Protein AF-A0A2T5IBV5-F1 (afdb_monomer_lite)

Sequence (187 aa):
MCNLPAIGTEVGEAGVMSSLAAHWNSRFGIYQGSVKQGESVPDYTGRAYTDAAGSWPSKFNAFADFRNKRAVYAPYQGDTTTGLRTNGTIIGSAALQAGGGDRRLATAAVLDCSGFTSGSTVAPVQSWACILMLHPINTNMGGTGTGADRMYLEYLGRSDDEGSPCASSGVPGGPASGGPLVPVLVR

Foldseek 3Di:
DDDDDDFQDKDFDDDDDLCVLQLQQVLLQFHDDPRDQPVRFHALHNQAAACQCLRHVPNDDVVVVVVVRSVQSYHYPDCVSRQAASVTDTDDNVSSVVGHDDRQWDKDFDFDPVQPPDPDRITGGHFIWTKGFHHGAHSDCGGDPDSNPDGDIDTQGGCQDQPGPNVVVLDQHDPPHPDDGRDDDDD

Structure (mmCIF, N/CA/C/O backbone):
data_AF-A0A2T5IBV5-F1
#
_entry.id   AF-A0A2T5IBV5-F1
#
loop_
_atom_site.group_PDB
_atom_site.id
_atom_site.type_symbol
_atom_site.label_atom_id
_atom_site.label_alt_id
_atom_site.label_comp_id
_atom_site.label_asym_id
_atom_site.label_entity_id
_atom_site.label_seq_id
_atom_site.pdbx_PDB_ins_code
_atom_site.Cartn_x
_atom_site.Cartn_y
_atom_site.Cartn_z
_atom_site.occupancy
_atom_site.B_iso_or_equiv
_atom_site.auth_seq_id
_atom_site.auth_comp_id
_atom_site.auth_asym_id
_atom_site.auth_atom_id
_atom_site.pdbx_PDB_model_num
ATOM 1 N N . MET A 1 1 ? -9.809 -14.916 -14.265 1.00 37.69 1 MET A N 1
ATOM 2 C CA . MET A 1 1 ? -8.365 -14.774 -13.980 1.00 37.69 1 MET A CA 1
ATOM 3 C C . MET A 1 1 ? -7.764 -13.933 -15.088 1.00 37.69 1 MET A C 1
ATOM 5 O O . MET A 1 1 ? -8.007 -14.254 -16.243 1.00 37.69 1 MET A O 1
ATOM 9 N N . CYS A 1 2 ? -7.067 -12.847 -14.759 1.00 45.88 2 CYS A N 1
ATOM 10 C CA . CYS A 1 2 ? -6.306 -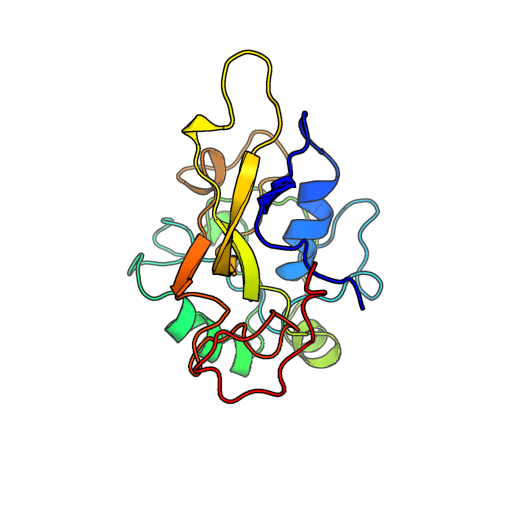12.080 -15.745 1.00 45.88 2 CYS A CA 1
ATOM 11 C C . CYS A 1 2 ? -4.908 -12.698 -15.840 1.00 45.88 2 CYS A C 1
ATOM 13 O O . CYS A 1 2 ? -4.234 -12.801 -14.818 1.00 45.88 2 CYS A O 1
ATOM 15 N N . ASN A 1 3 ? -4.494 -13.133 -17.030 1.00 60.03 3 ASN A N 1
ATOM 16 C CA . ASN A 1 3 ? -3.141 -13.642 -17.250 1.00 60.03 3 ASN A CA 1
ATOM 17 C C . ASN A 1 3 ? -2.147 -12.478 -17.198 1.00 60.03 3 ASN A C 1
ATOM 19 O O . ASN A 1 3 ? -2.404 -11.426 -17.787 1.00 60.03 3 ASN A O 1
ATOM 23 N N . LEU A 1 4 ? -1.017 -12.667 -16.514 1.00 63.81 4 LEU A N 1
ATOM 24 C CA . LEU A 1 4 ? 0.079 -11.706 -16.585 1.00 63.81 4 LEU A CA 1
ATOM 25 C C . LEU A 1 4 ? 0.695 -11.728 -17.995 1.00 63.81 4 LEU A C 1
ATOM 27 O O . LEU A 1 4 ? 0.834 -12.810 -18.574 1.00 63.81 4 LEU A O 1
ATOM 31 N N . PRO A 1 5 ? 1.069 -10.562 -18.554 1.00 70.81 5 PRO A N 1
ATOM 32 C CA . PRO A 1 5 ? 1.830 -10.491 -19.794 1.00 70.81 5 PRO A CA 1
ATOM 33 C C . PRO A 1 5 ? 3.080 -11.379 -19.760 1.00 70.81 5 PRO A C 1
ATOM 35 O O . PRO A 1 5 ? 3.761 -11.482 -18.736 1.00 70.81 5 PRO A O 1
ATOM 38 N N . ALA A 1 6 ? 3.399 -12.007 -20.892 1.00 74.88 6 ALA A N 1
ATOM 39 C CA . ALA A 1 6 ? 4.630 -12.775 -21.026 1.00 74.88 6 ALA A CA 1
ATOM 40 C C . ALA A 1 6 ? 5.856 -11.850 -20.948 1.00 74.88 6 ALA A C 1
ATOM 42 O O . ALA A 1 6 ? 5.778 -10.669 -21.301 1.00 74.88 6 ALA A O 1
ATOM 43 N N . ILE A 1 7 ? 7.001 -12.396 -20.531 1.00 75.81 7 ILE A N 1
ATOM 44 C CA . ILE A 1 7 ? 8.290 -11.695 -20.620 1.00 75.81 7 ILE A CA 1
ATOM 45 C C . ILE A 1 7 ? 8.510 -11.242 -22.070 1.00 75.81 7 ILE A C 1
ATOM 47 O O . ILE A 1 7 ? 8.201 -11.970 -23.011 1.00 75.81 7 ILE A O 1
ATOM 51 N N . GLY A 1 8 ? 9.000 -10.016 -22.239 1.00 71.69 8 GLY A N 1
ATOM 52 C CA . GLY A 1 8 ? 9.163 -9.367 -23.537 1.00 71.69 8 GLY A CA 1
ATOM 53 C C . GLY A 1 8 ? 7.914 -8.651 -24.057 1.00 71.69 8 GLY A C 1
ATOM 54 O O . GLY A 1 8 ? 8.027 -7.908 -25.026 1.00 71.69 8 GLY A O 1
ATOM 55 N N . THR A 1 9 ? 6.744 -8.807 -23.421 1.00 78.38 9 THR A N 1
ATOM 56 C CA . THR A 1 9 ? 5.554 -8.021 -23.791 1.00 78.38 9 THR A CA 1
ATOM 57 C C . THR A 1 9 ? 5.803 -6.549 -23.489 1.00 78.38 9 THR A C 1
ATOM 59 O O . THR A 1 9 ? 6.225 -6.208 -22.384 1.00 78.38 9 THR A O 1
ATOM 62 N N . GLU A 1 10 ? 5.523 -5.681 -24.455 1.00 78.94 10 GLU A N 1
ATOM 63 C CA . GLU A 1 10 ? 5.581 -4.236 -24.270 1.00 78.94 10 GLU A CA 1
ATOM 64 C C . GLU A 1 10 ? 4.413 -3.765 -23.400 1.00 78.94 10 GLU A C 1
ATOM 66 O O . GLU A 1 10 ? 3.248 -4.044 -23.687 1.00 78.94 10 GLU A O 1
ATOM 71 N N . VAL A 1 11 ? 4.730 -3.060 -22.315 1.00 75.75 11 VAL A N 1
ATOM 72 C CA . VAL A 1 11 ? 3.741 -2.484 -21.401 1.00 75.75 11 VAL A CA 1
ATOM 73 C C . VAL A 1 11 ? 4.008 -0.998 -21.204 1.00 75.75 11 VAL A C 1
ATOM 75 O O . VAL A 1 11 ? 5.157 -0.561 -21.119 1.00 75.75 11 VAL A O 1
ATOM 78 N N . GLY A 1 12 ? 2.935 -0.219 -21.122 1.00 71.06 12 GLY A N 1
ATOM 79 C CA . GLY A 1 12 ? 2.990 1.217 -20.890 1.00 71.06 12 GLY A CA 1
ATOM 80 C C . GLY A 1 12 ? 1.625 1.860 -21.092 1.00 71.06 12 GLY A C 1
ATOM 81 O O . GLY A 1 12 ? 0.830 1.385 -21.895 1.00 71.06 12 GLY A O 1
ATOM 82 N N . GLU A 1 13 ? 1.358 2.924 -20.342 1.00 70.31 13 GLU A N 1
ATOM 83 C CA . GLU A 1 13 ? 0.144 3.733 -20.450 1.00 70.31 13 GLU A CA 1
ATOM 84 C C . GLU A 1 13 ? 0.560 5.200 -20.314 1.00 70.31 13 GLU A C 1
ATOM 86 O O . GLU A 1 13 ? 1.289 5.561 -19.385 1.00 70.31 13 GLU A O 1
ATOM 91 N N . ALA A 1 14 ? 0.135 6.045 -21.252 1.00 61.06 14 ALA A N 1
ATOM 92 C CA . ALA A 1 14 ? 0.466 7.463 -21.243 1.00 61.06 14 ALA A CA 1
ATOM 93 C C . ALA A 1 14 ? -0.661 8.280 -20.596 1.00 61.06 14 ALA A C 1
ATOM 95 O O . ALA A 1 14 ? -1.830 8.135 -20.942 1.00 61.06 14 ALA A O 1
ATOM 96 N N . GLY A 1 15 ? -0.295 9.206 -19.708 1.00 55.28 15 GLY A N 1
ATOM 97 C CA . GLY A 1 15 ? -1.225 10.155 -19.093 1.00 55.28 15 GLY A CA 1
ATOM 98 C C . GLY A 1 15 ? -1.552 9.865 -17.626 1.00 55.28 15 GLY A C 1
ATOM 99 O O . GLY A 1 15 ? -1.313 8.785 -17.092 1.00 55.28 15 GLY A O 1
ATOM 100 N N . VAL A 1 16 ? -2.083 10.882 -16.941 1.00 61.91 16 VAL A N 1
ATOM 101 C CA . VAL A 1 16 ? -2.489 10.787 -15.532 1.00 61.91 16 VAL A CA 1
ATOM 102 C C . VAL A 1 16 ? -3.909 10.232 -15.454 1.00 61.91 16 VAL A C 1
ATOM 104 O O . VAL A 1 16 ? -4.867 10.899 -15.844 1.00 61.91 16 VAL A O 1
ATOM 107 N N . MET A 1 17 ? -4.066 9.032 -14.896 1.00 63.81 17 MET A N 1
ATOM 108 C CA . MET A 1 17 ? -5.382 8.453 -14.617 1.00 63.81 17 MET A CA 1
ATOM 109 C C . MET A 1 17 ? -5.924 8.987 -13.284 1.00 63.81 17 MET A C 1
ATOM 111 O O . MET A 1 17 ? -5.622 8.457 -12.216 1.00 63.81 17 MET A O 1
ATOM 115 N N . SER A 1 18 ? -6.748 10.036 -13.329 1.00 61.88 18 SER A N 1
ATOM 116 C CA . SER A 1 18 ? -7.307 10.690 -12.131 1.00 61.88 18 SER A CA 1
ATOM 117 C C . SER A 1 18 ? -8.172 9.767 -11.257 1.00 61.88 18 SER A C 1
ATOM 119 O O . SER A 1 18 ? -8.218 9.930 -10.038 1.00 61.88 18 SER A O 1
ATOM 121 N N . SER A 1 19 ? -8.809 8.749 -11.844 1.00 69.94 19 SER A N 1
ATOM 122 C CA . SER A 1 19 ? -9.609 7.744 -11.125 1.00 69.94 19 SER A CA 1
ATOM 123 C C . SER A 1 19 ? -8.768 6.722 -10.347 1.00 69.94 19 SER A C 1
ATOM 125 O O . SER A 1 19 ? -9.297 6.019 -9.479 1.00 69.94 19 SER A O 1
ATOM 127 N N . LEU A 1 20 ? -7.457 6.647 -10.604 1.00 80.44 20 LEU A N 1
ATOM 128 C CA . LEU A 1 20 ? -6.578 5.648 -9.999 1.00 80.44 20 LEU A CA 1
ATOM 129 C C . LEU A 1 20 ? -6.474 5.819 -8.482 1.00 80.44 20 LEU A C 1
ATOM 131 O O . LEU A 1 20 ? -6.468 4.821 -7.763 1.00 80.44 20 LEU A O 1
ATOM 135 N N . ALA A 1 21 ? -6.453 7.059 -7.984 1.00 85.50 21 ALA A N 1
ATOM 136 C CA . ALA A 1 21 ? -6.312 7.334 -6.556 1.00 85.50 21 ALA A CA 1
ATOM 137 C C . ALA A 1 21 ? -7.471 6.744 -5.737 1.00 85.50 21 ALA A C 1
ATOM 139 O O . ALA A 1 21 ? -7.238 6.139 -4.696 1.00 85.50 21 ALA A O 1
ATOM 140 N N . ALA A 1 22 ? -8.717 6.833 -6.215 1.00 88.56 22 ALA A N 1
ATOM 141 C CA . ALA A 1 22 ? -9.871 6.262 -5.514 1.00 88.56 22 ALA A CA 1
ATOM 142 C C . ALA A 1 22 ? -9.791 4.728 -5.424 1.00 88.56 22 ALA A C 1
ATOM 144 O O . ALA A 1 22 ? -9.953 4.151 -4.347 1.00 88.56 22 ALA A O 1
ATOM 145 N N . HIS A 1 23 ? -9.457 4.058 -6.530 1.00 88.94 23 HIS A N 1
ATOM 146 C CA . HIS A 1 23 ? -9.288 2.606 -6.527 1.00 88.94 23 HIS A CA 1
ATOM 147 C C . HIS A 1 23 ? -8.062 2.162 -5.723 1.00 88.94 23 HIS A C 1
ATOM 149 O O . HIS A 1 23 ? -8.130 1.156 -5.015 1.00 88.94 23 HIS A O 1
ATOM 155 N N . TRP A 1 24 ? -6.945 2.883 -5.804 1.00 91.00 24 TRP A N 1
ATOM 156 C CA . TRP A 1 24 ? -5.758 2.634 -4.987 1.00 91.00 24 TRP A CA 1
ATOM 157 C C . TRP A 1 24 ? -6.095 2.731 -3.500 1.00 91.00 24 TRP A C 1
ATOM 159 O O . TRP A 1 24 ? -5.907 1.766 -2.763 1.00 91.00 24 TRP A O 1
ATOM 169 N N . ASN A 1 25 ? -6.696 3.847 -3.088 1.00 93.12 25 ASN A N 1
ATOM 170 C CA . ASN A 1 25 ? -7.040 4.143 -1.700 1.00 93.12 25 ASN A CA 1
ATOM 171 C C . ASN A 1 25 ? -8.054 3.148 -1.122 1.00 93.12 25 ASN A C 1
ATOM 173 O O . ASN A 1 25 ? -7.969 2.817 0.060 1.00 93.12 25 ASN A O 1
ATOM 177 N N . SER A 1 26 ? -8.924 2.556 -1.950 1.00 94.38 26 SER A N 1
ATOM 178 C CA . SER A 1 26 ? -9.828 1.492 -1.487 1.00 94.38 26 SER A CA 1
ATOM 179 C C . SER A 1 26 ? -9.091 0.279 -0.910 1.00 94.38 26 SER A C 1
ATOM 181 O O . SER A 1 26 ? -9.592 -0.346 0.018 1.00 94.38 26 SER A O 1
ATOM 183 N N . ARG A 1 27 ? -7.864 -0.021 -1.371 1.00 94.88 27 ARG A N 1
ATOM 184 C CA . ARG A 1 27 ? -7.022 -1.104 -0.817 1.00 94.88 27 ARG A CA 1
ATOM 185 C C . ARG A 1 27 ? -6.610 -0.840 0.631 1.00 94.88 27 ARG A C 1
ATOM 187 O O . ARG A 1 27 ? -6.283 -1.777 1.345 1.00 94.88 27 ARG A O 1
ATOM 194 N N . PHE A 1 28 ? -6.662 0.418 1.059 1.00 96.31 28 PHE A N 1
ATOM 195 C CA . PHE A 1 28 ? -6.377 0.878 2.416 1.00 96.31 28 PHE A CA 1
ATOM 196 C C . PHE A 1 28 ? -7.650 1.065 3.254 1.00 96.31 28 PHE A C 1
ATOM 198 O O . PHE A 1 28 ? -7.580 1.581 4.367 1.00 96.31 28 PHE A O 1
ATOM 205 N N . GLY A 1 29 ? -8.819 0.691 2.724 1.00 96.19 29 GLY A N 1
ATOM 206 C CA . GLY A 1 29 ? -10.098 0.951 3.379 1.00 96.19 29 GLY A CA 1
ATOM 207 C C . GLY A 1 29 ? -10.503 2.427 3.357 1.00 96.19 29 GLY A C 1
ATOM 208 O O . GLY A 1 29 ? -11.167 2.894 4.280 1.00 96.19 29 GLY A O 1
ATOM 209 N N . ILE A 1 30 ? -10.087 3.176 2.333 1.00 95.62 30 ILE A N 1
ATOM 210 C CA . ILE A 1 30 ? -10.444 4.586 2.158 1.00 95.62 30 ILE A CA 1
ATOM 211 C C . ILE A 1 30 ? -11.288 4.717 0.889 1.00 95.62 30 ILE A C 1
ATOM 213 O O . ILE A 1 30 ? -10.819 4.421 -0.211 1.00 95.62 30 ILE A O 1
ATOM 217 N N . TYR A 1 31 ? -12.532 5.165 1.039 1.00 94.00 31 TYR A N 1
ATOM 218 C CA . TYR A 1 31 ? -13.522 5.220 -0.040 1.00 94.00 31 TYR A CA 1
ATOM 219 C C . TYR A 1 31 ? -13.889 6.658 -0.389 1.00 94.00 31 TYR A C 1
ATOM 221 O O . TYR A 1 31 ? -14.017 7.506 0.492 1.00 94.00 31 TYR A O 1
ATOM 229 N N . GLN A 1 32 ? -14.051 6.941 -1.680 1.00 90.31 32 GLN A N 1
ATOM 230 C CA . GLN A 1 32 ? -14.350 8.284 -2.174 1.00 90.31 32 GLN A CA 1
ATOM 231 C C . GLN A 1 32 ? -14.985 8.248 -3.565 1.00 90.31 32 GLN A C 1
ATOM 233 O O . GLN A 1 32 ? -14.698 7.362 -4.374 1.00 90.31 32 GLN A O 1
ATOM 238 N N . GLY A 1 33 ? -15.808 9.257 -3.859 1.00 85.81 33 GLY A N 1
ATOM 239 C CA . GLY A 1 33 ? -16.442 9.418 -5.166 1.00 85.81 33 GLY A CA 1
ATOM 240 C C . GLY A 1 33 ? -17.290 8.204 -5.551 1.00 85.81 33 GLY A C 1
ATOM 241 O O . GLY A 1 33 ? -18.185 7.801 -4.811 1.00 85.81 33 GLY A O 1
ATOM 242 N N . SER A 1 34 ? -17.005 7.624 -6.719 1.00 84.81 34 SER A N 1
ATOM 243 C CA . SER A 1 34 ? -17.693 6.436 -7.238 1.00 84.81 34 SER A CA 1
ATOM 244 C C . SER A 1 34 ? -17.223 5.115 -6.620 1.00 84.81 34 SER A C 1
ATOM 246 O O . SER A 1 34 ? -17.873 4.099 -6.840 1.00 84.81 34 SER A O 1
ATOM 248 N N . VAL A 1 35 ? -16.128 5.098 -5.851 1.00 89.19 35 VAL A N 1
ATOM 249 C CA . VAL A 1 35 ? -15.592 3.876 -5.237 1.00 89.19 35 VAL A CA 1
ATOM 250 C C . VAL A 1 35 ? -16.201 3.697 -3.852 1.00 89.19 35 VAL A C 1
ATOM 252 O O . VAL A 1 35 ? -15.853 4.425 -2.921 1.00 89.19 35 VAL A O 1
ATOM 255 N N . LYS A 1 36 ? -17.107 2.724 -3.716 1.00 88.75 36 LYS A N 1
ATOM 256 C CA . LYS A 1 36 ? -17.900 2.501 -2.499 1.00 88.75 36 LYS A CA 1
ATOM 257 C C . LYS A 1 36 ? -17.463 1.269 -1.711 1.00 88.75 36 LYS A C 1
ATOM 259 O O . LYS A 1 36 ? -16.945 0.290 -2.259 1.00 88.75 36 LYS A O 1
ATOM 264 N N . GLN A 1 37 ? -17.724 1.314 -0.407 1.00 84.00 37 GLN A N 1
ATOM 265 C CA . GLN A 1 37 ? -17.589 0.161 0.477 1.00 84.00 37 GLN A CA 1
ATOM 266 C C . GLN A 1 37 ? -18.522 -0.966 0.007 1.00 84.00 37 GLN A C 1
ATOM 268 O O . GLN A 1 37 ? -19.676 -0.715 -0.327 1.00 84.00 37 GLN A O 1
ATOM 273 N N . GLY A 1 38 ? -18.014 -2.199 -0.038 1.00 78.88 38 GLY A N 1
ATOM 274 C CA . GLY A 1 38 ? -18.746 -3.375 -0.528 1.00 78.88 38 GLY A CA 1
ATOM 275 C C . GLY A 1 38 ? -18.589 -3.643 -2.030 1.00 78.88 38 GLY A C 1
ATOM 276 O O . GLY A 1 38 ? -18.664 -4.794 -2.440 1.00 78.88 38 GLY A O 1
ATOM 277 N N . GLU A 1 39 ? -18.285 -2.623 -2.838 1.00 83.56 39 GLU A N 1
ATOM 278 C CA . GLU A 1 39 ? -17.974 -2.790 -4.269 1.00 83.56 39 GLU A CA 1
ATOM 279 C C . GLU A 1 39 ? -16.469 -2.967 -4.504 1.00 83.56 39 GLU A C 1
ATOM 281 O O . GLU A 1 39 ? -16.039 -3.733 -5.363 1.00 83.56 39 GLU A O 1
ATOM 286 N N . SER A 1 40 ? -15.646 -2.258 -3.724 1.00 86.94 40 SER A N 1
ATOM 287 C CA . SER A 1 40 ? -14.190 -2.399 -3.749 1.00 86.94 40 SER A CA 1
ATOM 288 C C . SER A 1 40 ? -13.679 -2.999 -2.446 1.00 86.94 40 SER A C 1
ATOM 290 O O . SER A 1 40 ? -13.728 -2.375 -1.387 1.00 86.94 40 SER A O 1
ATOM 292 N N . VAL A 1 41 ? -13.162 -4.220 -2.548 1.00 91.06 41 VAL A N 1
ATOM 293 C CA . VAL A 1 41 ? -12.588 -4.985 -1.434 1.00 91.06 41 VAL A CA 1
ATOM 294 C C . VAL A 1 41 ? -11.328 -4.267 -0.905 1.00 91.06 41 VAL A C 1
ATOM 296 O O . VAL A 1 41 ? -10.439 -3.950 -1.706 1.00 91.06 41 VAL A O 1
ATOM 299 N N . PRO A 1 42 ? -11.219 -3.961 0.398 1.00 95.06 42 PRO A N 1
ATOM 300 C CA . PRO A 1 42 ? -9.995 -3.446 1.008 1.00 95.06 42 PRO A CA 1
ATOM 301 C C . PRO A 1 42 ? -9.013 -4.584 1.317 1.00 95.06 42 PRO A C 1
ATOM 303 O O . PRO A 1 42 ? -9.339 -5.760 1.173 1.00 95.06 42 PRO A O 1
ATOM 306 N N . ASP A 1 43 ? -7.797 -4.267 1.754 1.00 96.00 43 ASP A N 1
ATOM 307 C CA . ASP A 1 43 ? -6.999 -5.264 2.473 1.00 96.00 43 ASP A CA 1
ATOM 308 C C . ASP A 1 43 ? -7.566 -5.470 3.886 1.00 96.00 43 ASP A C 1
ATOM 310 O O . ASP A 1 43 ? -8.360 -4.664 4.368 1.00 96.00 43 ASP A O 1
ATOM 314 N N . TYR A 1 44 ? -7.150 -6.525 4.582 1.00 96.00 44 TYR A N 1
ATOM 315 C CA . TYR A 1 44 ? -7.498 -6.706 5.995 1.00 96.00 44 TYR A CA 1
ATOM 316 C C . TYR A 1 44 ? -6.902 -5.611 6.896 1.00 96.00 44 TYR A C 1
ATOM 318 O O . TYR A 1 44 ? -7.307 -5.495 8.044 1.00 96.00 44 TYR A O 1
ATOM 326 N N . THR A 1 45 ? -5.969 -4.783 6.417 1.00 97.38 45 THR A N 1
ATOM 327 C CA . THR A 1 45 ? -5.462 -3.611 7.149 1.00 97.38 45 THR A CA 1
ATOM 328 C C . THR A 1 45 ? -5.395 -2.365 6.272 1.00 97.38 45 THR A C 1
ATOM 330 O O . THR A 1 45 ? -4.982 -2.412 5.115 1.00 97.38 45 THR A O 1
ATOM 333 N N . GLY A 1 46 ? -5.748 -1.221 6.858 1.00 96.81 46 GLY A N 1
ATOM 334 C CA . GLY A 1 46 ? -5.562 0.102 6.266 1.00 96.81 46 GLY A CA 1
ATOM 335 C C . GLY A 1 46 ? -4.251 0.778 6.673 1.00 96.81 46 GLY A C 1
ATOM 336 O O . GLY A 1 46 ? -4.014 1.928 6.299 1.00 96.81 46 GLY A O 1
ATOM 337 N N . ARG A 1 47 ? -3.394 0.113 7.464 1.00 96.38 47 ARG A N 1
ATOM 338 C CA . ARG A 1 47 ? -2.147 0.708 7.965 1.00 96.38 47 ARG A CA 1
ATOM 339 C C . ARG A 1 47 ? -1.281 1.216 6.809 1.00 96.38 47 ARG A C 1
ATOM 341 O O . ARG A 1 47 ? -0.862 0.455 5.941 1.00 96.38 47 ARG A O 1
ATOM 348 N N . ALA A 1 48 ? -0.977 2.509 6.849 1.00 94.94 48 ALA A N 1
ATOM 349 C CA . ALA A 1 48 ? -0.069 3.154 5.912 1.00 94.94 48 ALA A CA 1
ATOM 350 C C . ALA A 1 48 ? 1.339 3.301 6.500 1.00 94.94 48 ALA A C 1
ATOM 352 O O . ALA A 1 48 ? 1.508 3.423 7.715 1.00 94.94 48 ALA A O 1
ATOM 353 N N . TYR A 1 49 ? 2.331 3.337 5.620 1.00 93.75 49 TYR A N 1
ATOM 354 C CA . TYR A 1 49 ? 3.740 3.496 5.949 1.00 93.75 49 TYR A CA 1
ATOM 355 C C . TYR A 1 49 ? 4.298 4.672 5.143 1.00 93.75 49 TYR A C 1
ATOM 357 O O . TYR A 1 49 ? 4.551 4.552 3.947 1.00 93.75 49 TYR A O 1
ATOM 365 N N . THR A 1 50 ? 4.419 5.827 5.794 1.00 91.25 50 THR A N 1
ATOM 366 C CA . THR A 1 50 ? 5.032 7.052 5.259 1.00 91.25 50 THR A CA 1
ATOM 367 C C . THR A 1 50 ? 6.184 7.482 6.166 1.00 91.25 50 THR A C 1
ATOM 369 O O . THR A 1 50 ? 6.265 7.023 7.306 1.00 91.25 50 THR A O 1
ATOM 372 N N . ASP A 1 51 ? 7.043 8.407 5.723 1.00 88.00 51 ASP A N 1
ATOM 373 C CA . ASP A 1 51 ? 8.13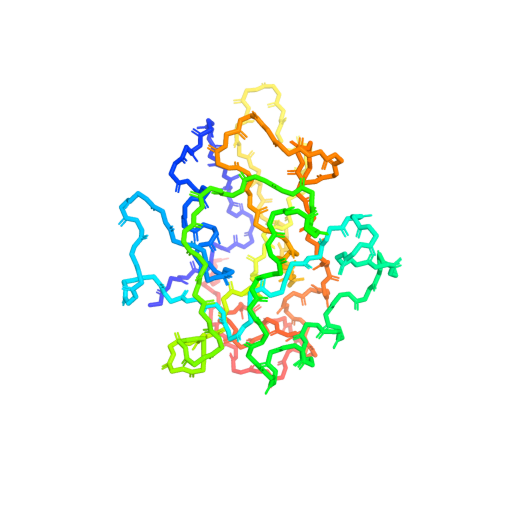0 8.912 6.583 1.00 88.00 51 ASP A CA 1
ATOM 374 C C . ASP A 1 51 ? 7.656 9.827 7.720 1.00 88.00 51 ASP A C 1
ATOM 376 O O . ASP A 1 51 ? 8.483 10.319 8.494 1.00 88.00 51 ASP A O 1
ATOM 380 N N . ALA A 1 52 ? 6.348 10.081 7.834 1.00 86.19 52 ALA A N 1
ATOM 381 C CA . ALA A 1 52 ? 5.805 10.796 8.975 1.00 86.19 52 ALA A CA 1
ATOM 382 C C . ALA A 1 52 ? 6.133 10.023 10.259 1.00 86.19 52 ALA A C 1
ATOM 384 O O . ALA A 1 52 ? 5.915 8.812 10.346 1.00 86.19 52 ALA A O 1
ATOM 385 N N . ALA A 1 53 ? 6.625 10.732 11.278 1.00 81.31 53 ALA A N 1
ATOM 386 C CA . ALA A 1 53 ? 7.086 10.122 12.525 1.00 81.31 53 ALA A CA 1
ATOM 387 C C . ALA A 1 53 ? 5.997 9.291 13.232 1.00 81.31 53 ALA A C 1
ATOM 389 O O . ALA A 1 53 ? 6.310 8.303 13.883 1.00 81.31 53 ALA A O 1
ATOM 390 N N . GLY A 1 54 ? 4.717 9.648 13.073 1.00 81.75 54 GLY A N 1
ATOM 391 C CA . GLY A 1 54 ? 3.590 8.872 13.606 1.00 81.75 54 GLY A CA 1
ATOM 392 C C . GLY A 1 54 ? 3.216 7.633 12.781 1.00 81.75 54 GLY A C 1
ATOM 393 O O . GLY A 1 54 ? 2.479 6.772 13.264 1.00 81.75 54 GLY A O 1
ATOM 394 N N . SER A 1 55 ? 3.721 7.514 11.549 1.00 87.38 55 SER A N 1
ATOM 395 C CA . SER A 1 55 ? 3.340 6.464 10.605 1.00 87.38 55 SER A CA 1
ATOM 396 C C . SER A 1 55 ? 4.303 5.280 10.610 1.00 87.38 55 SER A C 1
ATOM 398 O O . SER A 1 55 ? 3.881 4.163 10.924 1.00 87.38 55 SER A O 1
ATOM 400 N N . TRP A 1 56 ? 5.565 5.494 10.226 1.00 88.12 56 TRP A N 1
ATOM 401 C CA . TRP A 1 56 ? 6.568 4.432 10.077 1.00 88.12 56 TRP A CA 1
ATOM 402 C C . TRP A 1 56 ? 7.956 4.909 10.528 1.00 88.12 56 TRP A C 1
ATOM 404 O O . TRP A 1 56 ? 8.805 5.240 9.704 1.00 88.12 56 TRP A O 1
ATOM 414 N N . PRO A 1 57 ? 8.210 4.937 11.850 1.00 81.44 57 PRO A N 1
ATOM 415 C CA . PRO A 1 57 ? 9.462 5.457 12.398 1.00 81.44 57 PRO A CA 1
ATOM 416 C C . PRO A 1 57 ? 10.713 4.740 11.885 1.00 81.44 57 PRO A C 1
ATOM 418 O O . PRO A 1 57 ? 11.742 5.380 11.690 1.00 81.44 57 PRO A O 1
ATOM 421 N N . SER A 1 58 ? 10.633 3.419 11.676 1.00 84.88 58 SER A N 1
ATOM 422 C CA . SER A 1 58 ? 11.781 2.623 11.237 1.00 84.88 58 SER A CA 1
ATOM 423 C C . SER A 1 58 ? 12.154 2.887 9.783 1.00 84.88 58 SER A C 1
ATOM 425 O O . SER A 1 58 ? 13.334 2.833 9.468 1.00 84.88 58 SER A O 1
ATOM 427 N N . LYS A 1 59 ? 11.187 3.188 8.902 1.00 86.62 59 LYS A N 1
ATOM 428 C CA . LYS A 1 59 ? 11.402 3.407 7.455 1.00 86.62 59 LYS A CA 1
ATOM 429 C C . LYS A 1 59 ? 12.016 2.218 6.700 1.00 86.62 59 LYS A C 1
ATOM 431 O O . LYS A 1 59 ? 12.472 2.361 5.570 1.00 86.62 59 LYS A O 1
ATOM 436 N N . PHE A 1 60 ? 12.026 1.037 7.314 1.00 89.00 60 PHE A N 1
ATOM 437 C CA . PHE A 1 60 ? 12.401 -0.230 6.689 1.00 89.00 60 PHE A CA 1
ATOM 438 C C . PHE A 1 60 ? 11.571 -1.382 7.275 1.00 89.00 60 PHE A C 1
ATOM 440 O O . PHE A 1 60 ? 11.022 -1.259 8.380 1.00 89.00 60 PHE A O 1
ATOM 447 N N . ASN A 1 61 ? 11.480 -2.486 6.523 1.00 90.12 61 ASN A N 1
ATOM 448 C CA . ASN A 1 61 ? 10.786 -3.721 6.899 1.00 90.12 61 ASN A CA 1
ATOM 449 C C . ASN A 1 61 ? 9.302 -3.505 7.257 1.00 90.12 61 ASN A C 1
ATOM 451 O O . ASN A 1 61 ? 8.828 -3.939 8.313 1.00 90.12 61 ASN A O 1
ATOM 455 N N . ALA A 1 62 ? 8.563 -2.794 6.398 1.00 94.56 62 ALA A N 1
ATOM 456 C CA . ALA A 1 62 ? 7.141 -2.530 6.625 1.00 94.56 62 ALA A CA 1
ATOM 457 C C . ALA A 1 62 ? 6.329 -3.823 6.544 1.00 94.56 62 ALA A C 1
ATOM 459 O O . ALA A 1 62 ? 5.347 -3.962 7.267 1.00 94.56 62 ALA A O 1
ATOM 460 N N . PHE A 1 63 ? 6.754 -4.795 5.735 1.00 94.25 63 PHE A N 1
ATOM 461 C CA . PHE A 1 63 ? 6.086 -6.082 5.592 1.00 94.25 63 PHE A CA 1
ATOM 462 C C . PHE A 1 63 ? 5.942 -6.843 6.916 1.00 94.25 63 PHE A C 1
ATOM 464 O O . PHE A 1 63 ? 4.881 -7.412 7.189 1.00 94.25 63 PHE A O 1
ATOM 471 N N . ALA A 1 64 ? 6.960 -6.819 7.782 1.00 93.06 64 ALA A N 1
ATOM 472 C CA . ALA A 1 64 ? 6.871 -7.459 9.091 1.00 93.06 64 ALA A CA 1
ATOM 473 C C . ALA A 1 64 ? 5.765 -6.841 9.963 1.00 93.06 64 ALA A C 1
ATOM 475 O O . ALA A 1 64 ? 4.950 -7.579 10.521 1.00 93.06 64 ALA A O 1
ATOM 476 N N . ASP A 1 65 ? 5.694 -5.508 10.039 1.00 94.25 65 ASP A N 1
ATOM 477 C CA . ASP A 1 65 ? 4.626 -4.813 10.768 1.00 94.25 65 ASP A CA 1
ATOM 478 C C . ASP A 1 65 ? 3.268 -4.987 10.077 1.00 94.25 65 ASP A C 1
ATOM 480 O O . ASP A 1 65 ? 2.270 -5.239 10.747 1.00 94.25 65 ASP A O 1
ATOM 484 N N . PHE A 1 66 ? 3.226 -4.952 8.745 1.00 95.56 66 PHE A N 1
ATOM 485 C CA . PHE A 1 66 ? 2.010 -5.117 7.952 1.00 95.56 66 PHE A CA 1
ATOM 486 C C . PHE A 1 66 ? 1.293 -6.414 8.310 1.00 95.56 66 PHE A C 1
ATOM 488 O O . PHE A 1 66 ? 0.099 -6.373 8.595 1.00 95.56 66 PHE A O 1
ATOM 495 N N . ARG A 1 67 ? 2.014 -7.540 8.404 1.00 94.25 67 ARG A N 1
ATOM 496 C CA . ARG A 1 67 ? 1.431 -8.824 8.834 1.00 94.25 67 ARG A CA 1
ATOM 497 C C . ARG A 1 67 ? 0.797 -8.738 10.224 1.00 94.25 67 ARG A C 1
ATOM 499 O O . ARG A 1 67 ? -0.318 -9.217 10.416 1.00 94.25 67 ARG A O 1
ATOM 506 N N . ASN A 1 68 ? 1.459 -8.071 11.168 1.00 95.00 68 ASN A N 1
ATOM 507 C CA . ASN A 1 68 ? 0.936 -7.891 12.524 1.00 95.00 68 ASN A CA 1
ATOM 508 C C . ASN A 1 68 ? -0.317 -7.006 12.533 1.00 95.00 68 ASN A C 1
ATOM 510 O O . ASN A 1 68 ? -1.300 -7.317 13.199 1.00 95.00 68 ASN A O 1
ATOM 514 N N . LYS A 1 69 ? -0.309 -5.908 11.769 1.00 96.19 69 LYS A N 1
ATOM 515 C CA . LYS A 1 69 ? -1.449 -4.987 11.655 1.00 96.19 69 LYS A CA 1
ATOM 516 C C . LYS A 1 69 ? -2.633 -5.611 10.927 1.00 96.19 69 LYS A C 1
ATOM 518 O O . LYS A 1 69 ? -3.774 -5.293 11.250 1.00 96.19 69 LYS A O 1
ATOM 523 N N . ARG A 1 70 ? -2.361 -6.516 9.990 1.00 95.56 70 ARG A N 1
ATOM 524 C CA . ARG A 1 70 ? -3.355 -7.325 9.287 1.00 95.56 70 ARG A CA 1
ATOM 525 C C . ARG A 1 70 ? -4.090 -8.275 10.227 1.00 95.56 70 ARG A C 1
ATOM 527 O O . ARG A 1 70 ? -5.310 -8.337 10.172 1.00 95.56 70 ARG A O 1
ATOM 534 N N . ALA A 1 71 ? -3.370 -8.927 11.140 1.00 94.62 71 ALA A N 1
ATOM 535 C CA . ALA A 1 71 ? -3.950 -9.855 12.115 1.00 94.62 71 ALA A CA 1
ATOM 536 C C . ALA A 1 71 ? -4.933 -9.195 13.103 1.00 94.62 71 ALA A C 1
ATOM 538 O O . ALA A 1 71 ? -5.783 -9.873 13.672 1.00 94.62 71 ALA A O 1
ATOM 539 N N . VAL A 1 72 ? -4.823 -7.878 13.303 1.00 96.75 72 VAL A N 1
ATOM 540 C CA . VAL A 1 72 ? -5.691 -7.099 14.206 1.00 96.75 72 VAL A CA 1
ATOM 541 C C . VAL A 1 72 ? -6.617 -6.135 13.464 1.00 96.75 72 VAL A C 1
ATOM 543 O O . VAL A 1 72 ? -7.221 -5.262 14.083 1.00 96.75 72 VAL A O 1
ATOM 546 N N . TYR A 1 73 ? -6.706 -6.260 12.139 1.00 97.38 73 TYR A N 1
ATOM 547 C CA . TYR A 1 73 ? -7.537 -5.419 11.281 1.00 97.38 73 TYR A CA 1
ATOM 548 C C . TYR A 1 73 ? -7.342 -3.914 11.518 1.00 97.38 73 TYR A C 1
ATOM 550 O O . TYR A 1 73 ? -8.303 -3.150 11.657 1.00 97.38 73 TYR A O 1
ATOM 558 N N . ALA A 1 74 ? -6.084 -3.479 11.645 1.00 98.00 74 ALA A N 1
ATOM 559 C CA . ALA A 1 74 ? -5.772 -2.093 11.973 1.00 98.00 74 ALA A CA 1
ATOM 560 C C . ALA A 1 74 ? -6.259 -1.153 10.851 1.00 98.00 74 ALA A C 1
ATOM 562 O O . ALA A 1 74 ? -5.865 -1.329 9.694 1.00 98.00 74 ALA A O 1
ATOM 563 N N . PRO A 1 75 ? -7.082 -0.137 11.155 1.00 98.00 75 PRO A N 1
ATOM 564 C CA . PRO A 1 75 ? -7.560 0.786 10.142 1.00 98.00 75 PRO A CA 1
ATOM 565 C C . PRO A 1 75 ? -6.463 1.766 9.728 1.00 98.00 75 PRO A C 1
ATOM 567 O O . PRO A 1 75 ? -5.410 1.889 10.369 1.00 98.00 75 PRO A O 1
ATOM 570 N N . TYR A 1 76 ? -6.720 2.489 8.641 1.00 97.12 76 TYR A N 1
ATOM 571 C CA . TYR A 1 76 ? -5.883 3.614 8.263 1.00 97.12 76 TYR A CA 1
ATOM 572 C C . TYR A 1 76 ? -5.862 4.654 9.389 1.00 97.12 76 TYR A C 1
ATOM 574 O O . TYR A 1 76 ? -6.891 5.076 9.907 1.00 97.12 76 TYR A O 1
ATOM 582 N N . GLN A 1 77 ? -4.653 5.052 9.775 1.00 95.00 77 GLN A N 1
ATOM 583 C CA . GLN A 1 77 ? -4.368 5.882 10.952 1.00 95.00 77 GLN A CA 1
ATOM 584 C C . GLN A 1 77 ? -4.659 7.382 10.762 1.00 95.00 77 GLN A C 1
ATOM 586 O O . GLN A 1 77 ? -4.345 8.192 11.636 1.00 95.00 77 GLN A O 1
ATOM 591 N N . GLY A 1 78 ? -5.230 7.743 9.615 1.00 93.44 78 GLY A N 1
ATOM 592 C CA . GLY A 1 78 ? -5.624 9.099 9.277 1.00 93.44 78 GLY A CA 1
ATOM 593 C C . GLY A 1 78 ? -4.528 9.927 8.612 1.00 93.44 78 GLY A C 1
ATOM 594 O O . GLY A 1 78 ? -3.321 9.687 8.745 1.00 93.44 78 GLY A O 1
ATOM 595 N N . ASP A 1 79 ? -5.006 10.944 7.907 1.00 91.50 79 ASP A N 1
ATOM 596 C CA . ASP A 1 79 ? -4.223 11.910 7.141 1.00 91.50 79 ASP A CA 1
ATOM 597 C C . ASP A 1 79 ? -3.202 12.645 8.029 1.00 91.50 79 ASP A C 1
ATOM 599 O O . ASP A 1 79 ? -2.021 12.698 7.696 1.00 91.50 79 ASP A O 1
ATOM 603 N N . THR A 1 80 ? -3.600 13.100 9.225 1.00 90.06 80 THR A N 1
ATOM 604 C CA . THR A 1 80 ? -2.708 13.802 10.169 1.00 90.06 80 THR A CA 1
ATOM 605 C C . THR A 1 80 ? -1.504 12.959 10.587 1.00 90.06 80 THR A C 1
ATOM 607 O O . THR A 1 80 ? -0.374 13.437 10.552 1.00 90.06 80 THR A O 1
ATOM 610 N N . THR A 1 81 ? -1.726 11.696 10.952 1.00 91.62 81 THR A N 1
ATOM 611 C CA . THR A 1 81 ? -0.657 10.795 11.412 1.00 91.62 81 THR A CA 1
ATOM 612 C C . THR A 1 81 ? 0.318 10.434 10.291 1.00 91.62 81 THR A C 1
ATOM 614 O O . THR A 1 81 ? 1.491 10.159 10.542 1.00 91.62 81 THR A O 1
ATOM 617 N N . THR A 1 82 ? -0.166 10.417 9.048 1.00 90.81 82 THR A N 1
ATOM 618 C CA . THR A 1 82 ? 0.603 9.974 7.876 1.00 90.81 82 THR A CA 1
ATOM 619 C C . THR A 1 82 ? 1.156 11.112 7.029 1.00 90.81 82 THR A C 1
ATOM 621 O O . THR A 1 82 ? 1.989 10.848 6.163 1.00 90.81 82 THR A O 1
ATOM 624 N N . GLY A 1 83 ? 0.738 12.355 7.275 1.00 89.19 83 GLY A N 1
ATOM 625 C CA . GLY A 1 83 ? 1.074 13.508 6.435 1.00 89.19 83 GLY A CA 1
ATOM 626 C C . GLY A 1 83 ? 0.373 13.498 5.071 1.00 89.19 83 GLY A C 1
ATOM 627 O O . GLY A 1 83 ? 0.784 14.212 4.159 1.00 89.19 83 GLY A O 1
ATOM 628 N N . LEU A 1 84 ? -0.666 12.680 4.902 1.00 89.25 84 LEU A N 1
ATOM 629 C CA . LEU A 1 84 ? -1.397 12.529 3.640 1.00 89.25 84 LEU A CA 1
ATOM 630 C C . LEU A 1 84 ? -2.650 13.407 3.612 1.00 89.25 84 LEU A C 1
ATOM 632 O O . LEU A 1 84 ? -3.044 13.986 4.620 1.00 89.25 84 LEU A O 1
ATOM 636 N N . ARG A 1 85 ? -3.265 13.523 2.435 1.00 89.56 85 ARG A N 1
ATOM 637 C CA . ARG A 1 85 ? -4.565 14.167 2.205 1.00 89.56 85 ARG A CA 1
ATOM 638 C C . ARG A 1 85 ? -5.398 13.294 1.277 1.00 89.56 85 ARG A C 1
ATOM 640 O O . ARG A 1 85 ? -5.496 13.542 0.073 1.00 89.56 85 ARG A O 1
ATOM 647 N N . THR A 1 86 ? -5.961 12.235 1.843 1.00 88.62 86 THR A N 1
ATOM 648 C CA . THR A 1 86 ? -6.744 11.243 1.103 1.00 88.62 86 THR A CA 1
ATOM 649 C C . THR A 1 86 ? -8.198 11.672 0.909 1.00 88.62 86 THR A C 1
ATOM 651 O O . THR A 1 86 ? -8.826 11.232 -0.050 1.00 88.62 86 THR A O 1
ATOM 654 N N . ASN A 1 87 ? -8.733 12.554 1.767 1.00 85.75 87 ASN A N 1
ATOM 655 C CA . ASN A 1 87 ? -10.090 13.127 1.676 1.00 85.75 87 ASN A CA 1
ATOM 656 C C . ASN A 1 87 ? -11.237 12.095 1.521 1.00 85.75 87 ASN A C 1
ATOM 658 O O . ASN A 1 87 ? -12.328 12.450 1.073 1.00 85.75 87 ASN A O 1
ATOM 662 N N . GLY A 1 88 ? -11.005 10.828 1.872 1.00 88.75 88 GLY A N 1
ATOM 663 C CA . GLY A 1 88 ? -11.990 9.754 1.762 1.00 88.75 88 GLY A CA 1
ATOM 664 C C . GLY A 1 88 ? -12.555 9.320 3.112 1.00 88.75 88 GLY A C 1
ATOM 665 O O . GLY A 1 88 ? -12.037 9.656 4.176 1.00 88.75 88 GLY A O 1
ATOM 666 N N . THR A 1 89 ? -13.621 8.529 3.070 1.00 94.31 89 THR A N 1
ATOM 667 C CA . THR A 1 89 ? -14.197 7.883 4.249 1.00 94.31 89 THR A CA 1
ATOM 668 C C . THR A 1 89 ? -13.377 6.652 4.617 1.00 94.31 89 THR A C 1
ATOM 670 O O . THR A 1 89 ? -13.234 5.730 3.812 1.00 94.31 89 THR A O 1
ATOM 673 N N . ILE A 1 90 ? -12.851 6.638 5.841 1.00 96.25 90 ILE A N 1
ATOM 674 C CA . ILE A 1 90 ? -12.056 5.537 6.391 1.00 96.25 90 ILE A CA 1
ATOM 675 C C . ILE A 1 90 ? -12.995 4.518 7.037 1.00 96.25 90 ILE A C 1
ATOM 677 O O . ILE A 1 90 ? -13.812 4.884 7.883 1.00 96.25 90 ILE A O 1
ATOM 681 N N . ILE A 1 91 ? -12.862 3.240 6.683 1.00 96.50 91 ILE A N 1
ATOM 682 C CA . ILE A 1 91 ? -13.595 2.159 7.354 1.00 96.50 91 ILE A CA 1
ATOM 683 C C . ILE A 1 91 ? -12.852 1.653 8.597 1.00 96.50 91 ILE A C 1
ATOM 685 O O . ILE A 1 91 ? -11.624 1.677 8.675 1.00 96.50 91 ILE A O 1
ATOM 689 N N . GLY A 1 92 ? -13.615 1.180 9.583 1.00 96.81 92 GLY A N 1
ATOM 690 C CA . GLY A 1 92 ? -13.079 0.640 10.834 1.00 96.81 92 GLY A CA 1
ATOM 691 C C . GLY A 1 92 ? -12.710 -0.846 10.768 1.00 96.81 92 GLY A C 1
ATOM 692 O O . GLY A 1 92 ? -13.036 -1.552 9.813 1.00 96.81 92 GLY A O 1
ATOM 693 N N . SER A 1 93 ? -12.094 -1.342 11.843 1.00 97.25 93 SER A N 1
ATOM 694 C CA . SER A 1 93 ? -11.619 -2.729 11.969 1.00 97.25 93 SER A CA 1
ATOM 695 C C . SER A 1 93 ? -12.682 -3.792 11.705 1.00 97.25 93 SER A C 1
ATOM 697 O O . SER A 1 93 ? -12.388 -4.771 11.032 1.00 97.25 93 SER A O 1
ATOM 699 N N . ALA A 1 94 ? -13.924 -3.600 12.163 1.00 96.75 94 ALA A N 1
ATOM 700 C CA . ALA A 1 94 ? -14.997 -4.573 11.936 1.00 96.75 94 ALA A CA 1
ATOM 701 C C . ALA A 1 94 ? -15.320 -4.756 10.439 1.00 96.75 94 ALA A C 1
ATOM 703 O O . ALA A 1 94 ? -15.559 -5.869 9.981 1.00 96.75 94 ALA A O 1
ATOM 704 N N . ALA A 1 95 ? -15.277 -3.672 9.660 1.00 95.38 95 ALA A N 1
ATOM 705 C CA . ALA A 1 95 ? -15.496 -3.725 8.217 1.00 95.38 95 ALA A CA 1
ATOM 706 C C . ALA A 1 95 ? -14.302 -4.348 7.477 1.00 95.38 95 ALA A C 1
ATOM 708 O O . ALA A 1 95 ? -14.500 -5.119 6.540 1.00 95.38 95 ALA A O 1
ATOM 709 N N . LEU A 1 96 ? -13.076 -4.050 7.920 1.00 95.81 96 LEU A N 1
ATOM 710 C CA . LEU A 1 96 ? -11.860 -4.686 7.403 1.00 95.81 96 LEU A CA 1
ATOM 711 C C . LEU A 1 96 ? -11.851 -6.191 7.691 1.00 95.81 96 LEU A C 1
ATOM 713 O O . LEU A 1 96 ? -11.498 -6.973 6.820 1.00 95.81 96 LEU A O 1
ATOM 717 N N . GLN A 1 97 ? -12.298 -6.605 8.876 1.00 95.56 97 GLN A N 1
ATOM 718 C CA . GLN A 1 97 ? -12.435 -8.012 9.241 1.00 95.56 97 GLN A CA 1
ATOM 719 C C . GLN A 1 97 ? -13.479 -8.733 8.385 1.00 95.56 97 GLN A C 1
ATOM 721 O O . GLN A 1 97 ? -13.231 -9.841 7.922 1.00 95.56 97 GLN A O 1
ATOM 726 N N . ALA A 1 98 ? -14.643 -8.115 8.179 1.00 93.00 98 ALA A N 1
ATOM 727 C CA . ALA A 1 98 ? -15.749 -8.741 7.462 1.00 93.00 98 ALA A CA 1
ATOM 728 C C . ALA A 1 98 ? -15.525 -8.831 5.944 1.00 93.00 98 ALA A C 1
ATOM 730 O O . ALA A 1 98 ? -16.083 -9.718 5.303 1.00 93.00 98 ALA A O 1
ATOM 731 N N . GLY A 1 99 ? -14.760 -7.901 5.365 1.00 87.25 99 GLY A N 1
ATOM 732 C CA . GLY A 1 99 ? -14.659 -7.757 3.913 1.00 87.25 99 GLY A CA 1
ATOM 733 C C . GLY A 1 99 ? -13.253 -7.576 3.359 1.00 87.25 99 GLY A C 1
ATOM 734 O O . GLY A 1 99 ? -13.141 -7.273 2.179 1.00 87.25 99 GLY A O 1
ATOM 735 N N . GLY A 1 100 ? -12.198 -7.695 4.166 1.00 89.00 100 GLY A N 1
ATOM 736 C CA . GLY A 1 100 ? -10.816 -7.558 3.705 1.00 89.00 100 GLY A CA 1
ATOM 737 C C . GLY A 1 100 ? -10.341 -8.728 2.839 1.00 89.00 100 GLY A C 1
ATOM 738 O O . GLY A 1 100 ? -10.914 -9.814 2.845 1.00 89.00 100 GLY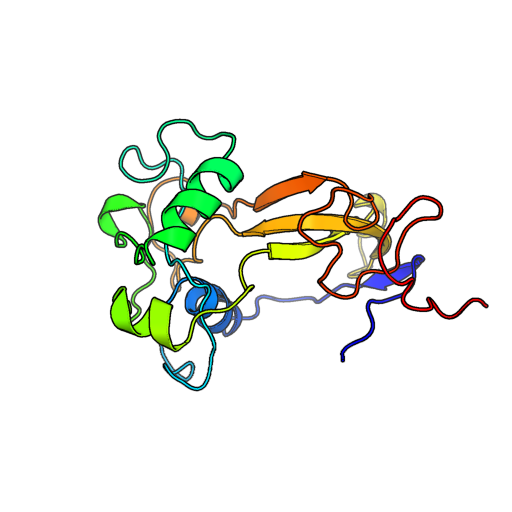 A O 1
ATOM 739 N N . GLY A 1 101 ? -9.271 -8.500 2.080 1.00 88.69 101 GLY A N 1
ATOM 740 C CA . GLY A 1 101 ? -8.604 -9.522 1.271 1.00 88.69 101 GLY A CA 1
ATOM 741 C C . GLY A 1 101 ? -7.097 -9.296 1.143 1.00 88.69 101 GLY A C 1
ATOM 742 O O . GLY A 1 101 ? -6.518 -8.445 1.818 1.00 88.69 101 GLY A O 1
ATOM 743 N N . ASP A 1 102 ? -6.435 -10.072 0.286 1.00 86.50 102 ASP A N 1
ATOM 744 C CA . ASP A 1 102 ? -5.033 -9.875 -0.116 1.00 86.50 102 ASP A CA 1
ATOM 745 C C . ASP A 1 102 ? -4.972 -8.857 -1.254 1.00 86.50 102 ASP A C 1
ATOM 747 O O . ASP A 1 102 ? -5.136 -9.198 -2.424 1.00 86.50 102 ASP A O 1
ATOM 751 N N . ARG A 1 103 ? -4.828 -7.573 -0.910 1.00 88.44 103 ARG A N 1
ATOM 752 C CA . ARG A 1 103 ? -5.008 -6.470 -1.872 1.00 88.44 103 ARG A CA 1
ATOM 753 C C . ARG A 1 103 ? -3.851 -5.478 -1.905 1.00 88.44 103 ARG A C 1
ATOM 755 O O . ARG A 1 103 ? -3.792 -4.682 -2.845 1.00 88.44 103 ARG A O 1
ATOM 762 N N . ARG A 1 104 ? -2.945 -5.511 -0.918 1.00 92.38 104 ARG A N 1
ATOM 763 C CA . ARG A 1 104 ? -1.729 -4.673 -0.900 1.00 92.38 104 ARG A CA 1
ATOM 764 C C . ARG A 1 104 ? -0.449 -5.383 -1.332 1.00 92.38 104 ARG A C 1
ATOM 766 O O . ARG A 1 104 ? 0.532 -4.693 -1.602 1.00 92.38 104 ARG A O 1
ATOM 773 N N . LEU A 1 105 ? -0.457 -6.713 -1.403 1.00 89.44 105 LEU A N 1
ATOM 774 C CA . LEU A 1 105 ? 0.579 -7.475 -2.096 1.00 89.44 105 LEU A CA 1
ATOM 775 C C . LEU A 1 105 ? 0.241 -7.506 -3.580 1.00 89.44 105 LEU A C 1
ATOM 777 O O . LEU A 1 105 ? -0.874 -7.863 -3.958 1.00 89.44 105 LEU A O 1
ATOM 781 N N . ALA A 1 106 ? 1.185 -7.091 -4.412 1.00 86.81 106 ALA A N 1
ATOM 782 C CA . ALA A 1 106 ? 0.987 -7.037 -5.847 1.00 86.81 106 ALA A CA 1
ATOM 783 C C . ALA A 1 106 ? 2.236 -7.478 -6.592 1.00 86.81 106 ALA A C 1
ATOM 785 O O . ALA A 1 106 ? 3.361 -7.332 -6.117 1.00 86.81 106 ALA A O 1
ATOM 786 N N . THR A 1 107 ? 2.004 -7.984 -7.793 1.00 84.94 107 THR A N 1
ATOM 787 C CA . THR A 1 107 ? 3.056 -8.282 -8.750 1.00 84.94 107 THR A CA 1
ATOM 788 C C . THR A 1 107 ? 3.260 -7.056 -9.632 1.00 84.94 107 THR A C 1
ATOM 790 O O . THR A 1 107 ? 2.307 -6.570 -10.243 1.00 84.94 107 THR A O 1
ATOM 793 N N . ALA A 1 108 ? 4.484 -6.538 -9.685 1.00 85.88 108 ALA A N 1
ATOM 794 C CA . ALA A 1 108 ? 4.852 -5.393 -10.512 1.00 85.88 108 ALA A CA 1
ATOM 795 C C . ALA A 1 108 ? 5.859 -5.811 -11.584 1.00 85.88 108 ALA A C 1
ATOM 797 O O . ALA A 1 108 ? 6.780 -6.579 -11.306 1.00 85.88 108 ALA A O 1
ATOM 798 N N . ALA A 1 109 ? 5.681 -5.316 -12.808 1.00 84.19 109 ALA A N 1
ATOM 799 C CA . ALA A 1 109 ? 6.633 -5.563 -13.881 1.00 84.19 109 ALA A CA 1
ATOM 800 C C . ALA A 1 109 ? 7.932 -4.796 -13.616 1.00 84.19 109 ALA A C 1
ATOM 802 O O . ALA A 1 109 ? 7.910 -3.608 -13.293 1.00 84.19 109 ALA A O 1
ATOM 803 N N . VAL A 1 110 ? 9.059 -5.476 -13.792 1.00 85.06 110 VAL A N 1
ATOM 804 C CA . VAL A 1 110 ? 10.386 -4.867 -13.835 1.00 85.06 110 VAL A CA 1
ATOM 805 C C . VAL A 1 110 ? 10.732 -4.643 -15.300 1.00 85.06 110 VAL A C 1
ATOM 807 O O . VAL A 1 110 ? 10.711 -5.585 -16.097 1.00 85.06 110 VAL A O 1
ATOM 810 N N . LEU A 1 111 ? 11.014 -3.391 -15.643 1.00 84.50 111 LEU A N 1
ATOM 811 C CA . LEU A 1 111 ? 11.264 -2.927 -17.004 1.00 84.50 111 LEU A CA 1
ATOM 812 C C . LEU A 1 111 ? 12.667 -2.327 -17.081 1.00 84.50 111 LEU A C 1
ATOM 814 O O . LEU A 1 111 ? 13.151 -1.763 -16.098 1.00 84.50 111 LEU A O 1
ATOM 818 N N . ASP A 1 112 ? 13.288 -2.389 -18.256 1.00 82.12 112 ASP A N 1
ATOM 819 C CA . ASP A 1 112 ? 14.465 -1.570 -18.535 1.00 82.12 112 ASP A CA 1
ATOM 820 C C . ASP A 1 112 ? 14.027 -0.174 -18.967 1.00 82.12 112 ASP A C 1
ATOM 822 O O . ASP A 1 112 ? 13.399 0.011 -20.013 1.00 82.12 112 ASP A O 1
ATOM 826 N N . CYS A 1 113 ? 14.382 0.817 -18.149 1.00 77.25 113 CYS A N 1
ATOM 827 C CA . CYS A 1 113 ? 14.064 2.215 -18.398 1.00 77.25 113 CYS A CA 1
ATOM 828 C C . CYS A 1 113 ? 14.656 2.741 -19.713 1.00 77.25 113 CYS A C 1
ATOM 830 O O . CYS A 1 113 ? 14.141 3.724 -20.241 1.00 77.25 113 CYS A O 1
ATOM 832 N N . SER A 1 114 ? 15.692 2.095 -20.263 1.00 79.88 114 SER A N 1
ATOM 833 C CA . SER A 1 114 ? 16.240 2.439 -21.577 1.00 79.88 114 SER A CA 1
ATOM 834 C C . SER A 1 114 ? 15.230 2.236 -22.713 1.00 79.88 114 SER A C 1
ATOM 836 O O . SER A 1 114 ? 15.341 2.902 -23.736 1.00 79.88 114 SER A O 1
ATOM 838 N N . GLY A 1 115 ? 14.204 1.393 -22.523 1.00 70.31 115 GLY A N 1
ATOM 839 C CA . GLY A 1 115 ? 13.119 1.184 -23.487 1.00 70.31 115 GLY A CA 1
ATOM 840 C C . GLY A 1 115 ? 12.189 2.393 -23.647 1.00 70.31 115 GLY A C 1
ATOM 841 O O . GLY A 1 115 ? 11.631 2.601 -24.725 1.00 70.31 115 GLY A O 1
ATOM 842 N N . PHE A 1 116 ? 12.095 3.252 -22.626 1.00 72.50 116 PHE A N 1
ATOM 843 C CA . PHE A 1 116 ? 11.343 4.511 -22.666 1.00 72.50 116 PHE A CA 1
ATOM 844 C C . PHE A 1 116 ? 12.177 5.638 -23.305 1.00 72.50 116 PHE A C 1
ATOM 846 O O . PHE A 1 116 ? 12.418 6.688 -22.705 1.00 72.50 116 PHE A O 1
ATOM 853 N N . THR A 1 117 ? 12.674 5.413 -24.524 1.00 70.12 117 THR A N 1
ATOM 854 C CA . THR A 1 117 ? 13.360 6.454 -25.308 1.00 70.12 117 THR A CA 1
ATOM 855 C C . THR A 1 117 ? 12.374 7.487 -25.862 1.00 70.12 117 THR A C 1
ATOM 857 O O . THR A 1 117 ? 11.169 7.253 -25.923 1.00 70.12 117 THR A O 1
ATOM 860 N N . SER A 1 118 ? 12.887 8.650 -26.283 1.00 57.53 118 SER A N 1
ATOM 861 C CA . SER A 1 118 ? 12.114 9.731 -26.915 1.00 57.53 118 SER A CA 1
ATOM 862 C C . SER A 1 118 ? 11.256 9.212 -28.083 1.00 57.53 118 SER A C 1
ATOM 864 O O . SER A 1 118 ? 11.752 9.070 -29.199 1.00 57.53 118 SER A O 1
ATOM 866 N N . GLY A 1 119 ? 9.968 8.969 -27.826 1.00 66.12 119 GLY A N 1
ATOM 867 C CA . GLY A 1 119 ? 8.990 8.480 -28.804 1.00 66.12 119 GLY A CA 1
ATOM 868 C C . GLY A 1 119 ? 8.352 7.131 -28.453 1.00 66.12 119 GLY A C 1
ATOM 869 O O . GLY A 1 119 ? 7.297 6.823 -28.998 1.00 66.12 119 GLY A O 1
ATOM 870 N N . SER A 1 120 ? 8.932 6.364 -27.522 1.00 70.19 120 SER A N 1
ATOM 871 C CA . SER A 1 120 ? 8.345 5.125 -27.000 1.00 70.19 120 SER A CA 1
ATOM 872 C C . SER A 1 120 ? 7.722 5.351 -25.624 1.00 70.19 120 SER A C 1
ATOM 874 O O . SER A 1 120 ? 8.386 5.786 -24.684 1.00 70.19 120 SER A O 1
ATOM 876 N N . THR A 1 121 ? 6.436 5.027 -25.492 1.00 74.44 121 THR A N 1
ATOM 877 C CA . THR A 1 121 ? 5.708 5.030 -24.211 1.00 74.44 121 THR A CA 1
ATOM 878 C C . THR A 1 121 ? 5.603 3.637 -23.599 1.00 74.44 121 THR A C 1
ATOM 880 O O . THR A 1 121 ? 4.840 3.447 -22.655 1.00 74.44 121 THR A O 1
ATOM 883 N N . VAL A 1 122 ? 6.327 2.660 -24.147 1.00 79.00 122 VAL A N 1
ATOM 884 C CA . VAL A 1 122 ? 6.271 1.254 -23.743 1.00 79.00 122 VAL A CA 1
ATOM 885 C C . VAL A 1 122 ? 7.675 0.694 -23.533 1.00 79.00 122 VAL A C 1
ATOM 887 O O . VAL A 1 122 ? 8.637 1.142 -24.158 1.00 79.00 122 VAL A O 1
ATOM 890 N N . ALA A 1 123 ? 7.794 -0.295 -22.650 1.00 82.25 123 ALA A N 1
ATOM 891 C CA . ALA A 1 123 ? 9.027 -1.048 -22.446 1.00 82.25 123 ALA A CA 1
ATOM 892 C C . ALA A 1 123 ? 8.720 -2.543 -22.246 1.00 82.25 123 ALA A C 1
ATOM 894 O O . ALA A 1 123 ? 7.652 -2.883 -21.722 1.00 82.25 123 ALA A O 1
ATOM 895 N N . PRO A 1 124 ? 9.627 -3.449 -22.653 1.00 81.31 124 PRO A N 1
ATOM 896 C CA . PRO A 1 124 ? 9.419 -4.882 -22.498 1.00 81.31 124 PRO A CA 1
ATOM 897 C C . PRO A 1 124 ? 9.524 -5.315 -21.030 1.00 81.31 124 PRO A C 1
ATOM 899 O O . PRO A 1 124 ? 10.444 -4.917 -20.309 1.00 81.31 124 PRO A O 1
ATOM 902 N N . VAL A 1 125 ? 8.613 -6.193 -20.601 1.00 81.25 125 VAL A N 1
ATOM 903 C CA . VAL A 1 125 ? 8.678 -6.849 -19.285 1.00 81.25 125 VAL A CA 1
ATOM 904 C C . VAL A 1 125 ? 9.912 -7.743 -19.200 1.00 81.25 125 VAL A C 1
ATOM 906 O O . VAL A 1 125 ? 10.018 -8.708 -19.952 1.00 81.25 125 VAL A O 1
ATOM 909 N N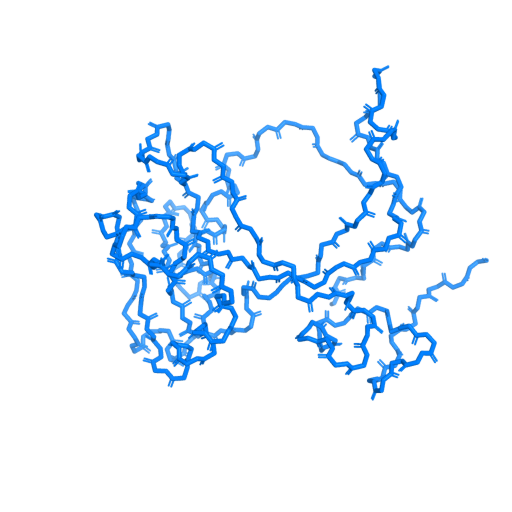 . GLN A 1 126 ? 10.822 -7.467 -18.265 1.00 83.94 126 GLN A N 1
ATOM 910 C CA . GLN A 1 126 ? 12.019 -8.288 -18.039 1.00 83.94 126 GLN A CA 1
ATOM 911 C C . GLN A 1 126 ? 11.802 -9.352 -16.968 1.00 83.94 126 GLN A C 1
ATOM 913 O O . GLN A 1 126 ? 12.261 -10.485 -17.091 1.00 83.94 126 GLN A O 1
ATOM 918 N N . SER A 1 127 ? 11.125 -8.977 -15.888 1.00 83.31 127 SER A N 1
ATOM 919 C CA . SER A 1 127 ? 10.780 -9.884 -14.798 1.00 83.31 127 SER A CA 1
ATOM 920 C C . SER A 1 127 ? 9.606 -9.331 -13.999 1.00 83.31 127 SER A C 1
ATOM 922 O O . SER A 1 127 ? 9.084 -8.253 -14.294 1.00 83.31 127 SER A O 1
ATOM 924 N N . TRP A 1 128 ? 9.183 -10.082 -12.990 1.00 83.12 128 TRP A N 1
ATOM 925 C CA . TRP A 1 128 ? 8.087 -9.717 -12.112 1.00 83.12 128 TRP A CA 1
ATOM 926 C C . TRP A 1 128 ? 8.588 -9.665 -10.664 1.00 83.12 128 TRP A C 1
ATOM 928 O O . TRP A 1 128 ? 9.283 -10.562 -10.183 1.00 83.12 128 TRP A O 1
ATOM 938 N N . ALA A 1 129 ? 8.259 -8.577 -9.980 1.00 88.44 129 ALA A N 1
ATOM 939 C CA . ALA A 1 129 ? 8.610 -8.317 -8.596 1.00 88.44 129 ALA A CA 1
ATOM 940 C C . ALA A 1 129 ? 7.390 -8.502 -7.700 1.00 88.44 129 ALA A C 1
ATOM 942 O O . ALA A 1 129 ? 6.289 -8.074 -8.053 1.00 88.44 129 ALA A O 1
ATOM 943 N N . CYS A 1 130 ? 7.592 -9.072 -6.515 1.00 89.12 130 CYS A N 1
ATOM 944 C CA . CYS A 1 130 ? 6.608 -8.983 -5.451 1.00 89.12 130 CYS A CA 1
ATOM 945 C C . CYS A 1 130 ? 6.810 -7.673 -4.696 1.00 89.12 130 CYS A C 1
ATOM 947 O O . CYS A 1 130 ? 7.915 -7.378 -4.235 1.00 89.12 130 CYS A O 1
ATOM 949 N N . ILE A 1 131 ? 5.747 -6.889 -4.564 1.00 92.56 131 ILE A N 1
ATOM 950 C CA . ILE A 1 131 ? 5.783 -5.609 -3.865 1.00 92.56 131 ILE A CA 1
ATOM 951 C C . ILE A 1 131 ? 4.677 -5.513 -2.819 1.00 92.56 131 ILE A C 1
ATOM 953 O O . ILE A 1 131 ? 3.579 -6.048 -2.990 1.00 92.56 131 ILE A O 1
ATOM 957 N N . LEU A 1 132 ? 4.951 -4.759 -1.757 1.00 94.12 132 LEU A N 1
ATOM 958 C CA . LEU A 1 132 ? 3.941 -4.255 -0.836 1.00 94.12 132 LEU A CA 1
ATOM 959 C C . LEU A 1 132 ? 3.673 -2.778 -1.129 1.00 94.12 132 LEU A C 1
ATOM 961 O O . LEU A 1 132 ? 4.580 -1.946 -1.093 1.00 94.12 132 LEU A O 1
ATOM 965 N N . MET A 1 133 ? 2.408 -2.438 -1.356 1.00 94.31 133 MET A N 1
ATOM 966 C CA . MET A 1 133 ? 1.959 -1.046 -1.407 1.00 94.31 133 MET A CA 1
ATOM 967 C C . MET A 1 133 ? 2.052 -0.433 -0.012 1.00 94.31 133 MET A C 1
ATOM 969 O O . MET A 1 133 ? 1.474 -0.991 0.914 1.00 94.31 133 MET A O 1
ATOM 973 N N . LEU A 1 134 ? 2.739 0.699 0.170 1.00 94.38 134 LEU A N 1
ATOM 974 C CA . LEU A 1 134 ? 3.009 1.212 1.519 1.00 94.38 134 LEU A CA 1
ATOM 975 C C . LEU A 1 134 ? 1.996 2.241 2.015 1.00 94.38 134 LEU A C 1
ATOM 977 O O . LEU A 1 134 ? 1.561 2.138 3.165 1.00 94.38 134 LEU A O 1
ATOM 981 N N . HIS A 1 135 ? 1.543 3.172 1.179 1.00 93.56 135 HIS A N 1
ATOM 982 C CA . HIS A 1 135 ? 0.617 4.236 1.589 1.00 93.56 135 HIS A CA 1
ATOM 983 C C . HIS A 1 135 ? -0.436 4.567 0.513 1.00 93.56 135 HIS A C 1
ATOM 985 O O . HIS A 1 135 ? -0.243 4.225 -0.658 1.00 93.56 135 HIS A O 1
ATOM 991 N N . PRO A 1 136 ? -1.576 5.179 0.890 1.00 92.69 136 PRO A N 1
ATOM 992 C CA . PRO A 1 136 ? -2.549 5.673 -0.076 1.00 92.69 136 PRO A CA 1
ATOM 993 C C . PRO A 1 136 ? -1.990 6.873 -0.859 1.00 92.69 136 PRO A C 1
ATOM 995 O O . PRO A 1 136 ? -0.988 7.476 -0.471 1.00 92.69 136 PRO A O 1
ATOM 998 N N . ILE A 1 137 ? -2.643 7.204 -1.970 1.00 88.81 137 ILE A N 1
ATOM 999 C CA . ILE A 1 137 ? -2.322 8.337 -2.841 1.00 88.81 137 ILE A CA 1
ATOM 1000 C C . ILE A 1 137 ? -3.156 9.547 -2.403 1.00 88.81 137 ILE A C 1
ATOM 1002 O O . ILE A 1 137 ? -4.341 9.414 -2.085 1.00 88.81 137 ILE A O 1
ATOM 1006 N N . ASN A 1 138 ? -2.565 10.740 -2.422 1.00 86.56 138 ASN A N 1
ATOM 1007 C CA . ASN A 1 138 ? -3.306 11.978 -2.188 1.00 86.56 138 ASN A CA 1
ATOM 1008 C C . ASN A 1 138 ? -4.249 12.256 -3.361 1.00 86.56 138 ASN A C 1
ATOM 1010 O O . ASN A 1 138 ? -3.839 12.241 -4.519 1.00 86.56 138 ASN A O 1
ATOM 1014 N N . THR A 1 139 ? -5.520 12.528 -3.077 1.00 73.75 139 THR A N 1
ATOM 1015 C CA . THR A 1 139 ? -6.533 12.692 -4.135 1.00 73.75 139 THR A CA 1
ATOM 1016 C C . THR A 1 139 ? -6.552 14.100 -4.740 1.00 73.75 139 THR A C 1
ATOM 1018 O O . THR A 1 139 ? -7.299 14.360 -5.674 1.00 73.75 139 THR A O 1
ATOM 1021 N N . ASN A 1 140 ? -5.734 15.015 -4.216 1.00 62.66 140 ASN A N 1
ATOM 1022 C CA . ASN A 1 140 ? -5.509 16.366 -4.732 1.00 62.66 140 ASN A CA 1
ATOM 1023 C C . ASN A 1 140 ? -4.036 16.750 -4.517 1.00 62.66 140 ASN A C 1
ATOM 1025 O O . ASN A 1 140 ? -3.387 16.160 -3.652 1.00 62.66 140 ASN A O 1
ATOM 1029 N N . MET A 1 141 ? -3.533 17.773 -5.228 1.00 57.94 141 MET A N 1
ATOM 1030 C CA . MET A 1 141 ? -2.255 18.429 -4.896 1.00 57.94 141 MET A CA 1
ATOM 1031 C C . MET A 1 141 ? -2.295 18.893 -3.435 1.00 57.94 141 MET A C 1
ATOM 1033 O O . MET A 1 141 ? -2.942 19.879 -3.080 1.00 57.94 141 MET A O 1
ATOM 1037 N N . GLY A 1 142 ? -1.667 18.125 -2.560 1.00 61.66 142 GLY A N 1
ATOM 1038 C CA . GLY A 1 142 ? -1.769 18.284 -1.123 1.00 61.66 142 GLY A CA 1
ATOM 1039 C C . GLY A 1 142 ? -1.081 17.132 -0.408 1.00 61.66 142 GLY A C 1
ATOM 1040 O O . GLY A 1 142 ? -0.642 16.178 -1.038 1.00 61.66 142 GLY A O 1
ATOM 1041 N N . GLY A 1 143 ? -0.985 17.248 0.913 1.00 64.75 143 GLY A N 1
ATOM 1042 C CA . GLY A 1 143 ? -0.140 16.406 1.750 1.00 64.75 143 GLY A CA 1
ATOM 1043 C C . GLY A 1 143 ? 1.148 17.145 2.077 1.00 64.75 143 GLY A C 1
ATOM 1044 O O . GLY A 1 143 ? 1.429 18.208 1.522 1.00 64.75 143 GLY A O 1
ATOM 1045 N N . THR A 1 144 ? 1.909 16.608 3.014 1.00 67.19 144 THR A N 1
ATOM 1046 C CA . THR A 1 144 ? 3.240 17.104 3.348 1.00 67.19 144 THR A CA 1
ATOM 1047 C C . THR A 1 144 ? 4.212 15.940 3.393 1.00 67.19 144 THR A C 1
ATOM 1049 O O . THR A 1 144 ? 3.839 14.788 3.623 1.00 67.19 144 THR A O 1
ATOM 1052 N N . GLY A 1 145 ? 5.483 16.245 3.150 1.00 69.12 145 GLY A N 1
ATOM 1053 C CA . GLY A 1 145 ? 6.514 15.224 3.104 1.00 69.12 145 GLY A CA 1
ATOM 1054 C C . GLY A 1 145 ? 6.227 14.184 2.026 1.00 69.12 145 GLY A C 1
ATOM 1055 O O . GLY A 1 145 ? 5.734 14.476 0.938 1.00 69.12 145 GLY A O 1
ATOM 1056 N N . THR A 1 146 ? 6.570 12.942 2.316 1.00 64.75 146 THR A N 1
ATOM 1057 C CA . THR A 1 146 ? 6.900 12.006 1.252 1.00 64.75 146 THR A CA 1
ATOM 1058 C C . THR A 1 146 ? 5.733 11.439 0.479 1.00 64.75 146 THR A C 1
ATOM 1060 O O . THR A 1 146 ? 5.918 11.082 -0.676 1.00 64.75 146 THR A O 1
ATOM 1063 N N . GLY A 1 147 ? 4.537 11.422 1.060 1.00 62.81 147 GLY A N 1
ATOM 1064 C CA . GLY A 1 147 ? 3.347 11.010 0.327 1.00 62.81 147 GLY A CA 1
ATOM 1065 C C . GLY A 1 147 ? 2.765 12.076 -0.601 1.00 62.81 147 GLY A C 1
ATOM 1066 O O . GLY A 1 147 ? 1.840 11.762 -1.342 1.00 62.81 147 GLY A O 1
ATOM 1067 N N . ALA A 1 148 ? 3.275 13.316 -0.563 1.00 65.19 148 ALA A N 1
ATOM 1068 C CA . ALA A 1 148 ? 2.902 14.377 -1.501 1.00 65.19 148 ALA A CA 1
ATOM 1069 C C . ALA A 1 148 ? 3.710 14.322 -2.807 1.00 65.19 148 ALA A C 1
ATOM 1071 O O . ALA A 1 148 ? 3.154 14.582 -3.870 1.00 65.19 148 ALA A O 1
ATOM 1072 N N . ASP A 1 149 ? 4.986 13.931 -2.728 1.00 68.19 149 ASP A N 1
ATOM 1073 C CA . ASP A 1 149 ? 5.911 13.990 -3.867 1.00 68.19 149 ASP A CA 1
ATOM 1074 C C . ASP A 1 149 ? 6.215 12.619 -4.484 1.00 68.19 149 ASP A C 1
ATOM 1076 O O . ASP A 1 149 ? 6.684 12.542 -5.622 1.00 68.19 149 ASP A O 1
ATOM 1080 N N . ARG A 1 150 ? 6.041 11.523 -3.729 1.00 74.94 150 ARG A N 1
ATOM 1081 C CA . ARG A 1 150 ? 6.496 10.183 -4.129 1.00 74.94 150 ARG A CA 1
ATOM 1082 C C . ARG A 1 150 ? 5.564 9.084 -3.633 1.00 74.94 150 ARG A C 1
ATOM 1084 O O . ARG A 1 150 ? 4.873 9.226 -2.630 1.00 74.94 150 ARG A O 1
ATOM 1091 N N . MET A 1 151 ? 5.603 7.956 -4.337 1.00 80.50 151 MET A N 1
ATOM 1092 C CA . MET A 1 151 ? 4.982 6.713 -3.898 1.00 80.50 151 MET A CA 1
ATOM 1093 C C . MET A 1 151 ? 6.035 5.736 -3.400 1.00 80.50 151 MET A C 1
ATOM 1095 O O . MET A 1 151 ? 7.002 5.457 -4.106 1.00 80.50 151 MET A O 1
ATOM 1099 N N . TYR A 1 152 ? 5.813 5.182 -2.210 1.00 85.81 152 TYR A N 1
ATOM 1100 C CA . TYR A 1 152 ? 6.647 4.124 -1.656 1.00 85.81 152 TYR A CA 1
ATOM 1101 C C . TYR A 1 152 ? 6.018 2.756 -1.862 1.00 85.81 152 TYR A C 1
ATOM 1103 O O . TYR A 1 152 ? 4.837 2.527 -1.585 1.00 85.81 152 TYR A O 1
ATOM 1111 N N . LEU A 1 153 ? 6.860 1.839 -2.317 1.00 90.75 153 LEU A N 1
ATOM 1112 C CA . LEU A 1 153 ? 6.592 0.418 -2.431 1.00 90.75 153 LEU A CA 1
ATOM 1113 C C . LEU A 1 153 ? 7.766 -0.299 -1.772 1.00 90.75 153 LEU A C 1
ATOM 1115 O O . LEU A 1 153 ? 8.910 0.132 -1.917 1.00 90.75 153 LEU A O 1
ATOM 1119 N N . GLU A 1 154 ? 7.498 -1.379 -1.052 1.00 92.44 154 GLU A N 1
ATOM 1120 C CA . GLU A 1 154 ? 8.559 -2.242 -0.538 1.00 92.44 154 GLU A CA 1
ATOM 1121 C C . GLU A 1 154 ? 8.728 -3.430 -1.480 1.00 92.44 154 GLU A C 1
ATOM 1123 O O . GLU A 1 154 ? 7.769 -4.158 -1.735 1.00 92.44 154 GLU A O 1
ATOM 1128 N N . TYR A 1 155 ? 9.938 -3.605 -2.011 1.00 92.00 155 TYR A N 1
ATOM 1129 C CA . TYR A 1 155 ? 10.306 -4.776 -2.801 1.00 92.00 155 TYR A CA 1
ATOM 1130 C C . TYR A 1 155 ? 10.510 -5.974 -1.874 1.00 92.00 155 TYR A C 1
ATOM 1132 O O . TYR A 1 155 ? 11.331 -5.921 -0.960 1.00 92.00 155 TYR A O 1
ATOM 1140 N N . LEU A 1 156 ? 9.768 -7.052 -2.115 1.00 89.94 156 LEU A N 1
ATOM 1141 C CA . LEU A 1 156 ? 9.766 -8.259 -1.283 1.00 89.94 156 LEU A CA 1
ATOM 1142 C C . LEU A 1 156 ? 10.547 -9.422 -1.904 1.00 89.94 156 LEU A C 1
ATOM 1144 O O . LEU A 1 156 ? 10.580 -10.505 -1.327 1.00 89.94 156 LEU A O 1
ATOM 1148 N N . GLY A 1 157 ? 11.162 -9.207 -3.066 1.00 87.88 157 GLY A N 1
ATOM 1149 C CA . GLY A 1 157 ? 11.836 -10.247 -3.838 1.00 87.88 157 GLY A CA 1
ATOM 1150 C C . GLY A 1 157 ? 11.195 -10.448 -5.203 1.00 87.88 157 GLY A C 1
ATOM 1151 O O . GLY A 1 157 ? 10.241 -9.749 -5.578 1.00 87.88 157 GLY A O 1
ATOM 1152 N N . ARG A 1 158 ? 11.717 -11.413 -5.962 1.00 83.62 158 ARG A N 1
ATOM 1153 C CA . ARG A 1 158 ? 11.085 -11.754 -7.227 1.00 83.62 158 ARG A CA 1
ATOM 1154 C C . ARG A 1 158 ? 9.777 -12.468 -6.933 1.00 83.62 158 ARG A C 1
ATOM 1156 O O . ARG A 1 158 ? 9.609 -13.143 -5.915 1.00 83.62 158 ARG A O 1
ATOM 1163 N N . SER A 1 159 ? 8.793 -12.272 -7.792 1.00 78.00 159 SER A N 1
ATOM 1164 C CA . SER A 1 159 ? 7.490 -12.902 -7.586 1.00 78.00 159 SER A CA 1
ATOM 1165 C C . SER A 1 159 ? 7.480 -14.393 -7.926 1.00 78.00 159 SER A C 1
ATOM 1167 O O . SER A 1 159 ? 6.532 -15.082 -7.571 1.00 78.00 159 SER A O 1
ATOM 1169 N N . ASP A 1 160 ? 8.514 -14.866 -8.622 1.00 71.94 160 ASP A N 1
ATOM 1170 C CA . ASP A 1 160 ? 8.698 -16.239 -9.085 1.00 71.94 160 ASP A CA 1
ATOM 1171 C C . ASP A 1 160 ? 9.571 -17.092 -8.136 1.00 71.94 160 ASP A C 1
ATOM 1173 O O . ASP A 1 160 ? 9.789 -18.271 -8.412 1.00 71.94 160 ASP A O 1
ATOM 1177 N N . ASP A 1 161 ? 10.020 -16.521 -7.009 1.00 77.00 161 ASP A N 1
ATOM 1178 C CA . ASP A 1 161 ? 10.774 -17.214 -5.957 1.00 77.00 161 ASP A CA 1
ATOM 1179 C C . ASP A 1 161 ? 9.851 -18.066 -5.060 1.00 77.00 161 ASP A C 1
ATOM 1181 O O . ASP A 1 161 ? 8.758 -17.641 -4.681 1.00 77.00 161 ASP A O 1
ATOM 1185 N N . GLU A 1 162 ? 10.315 -19.249 -4.639 1.00 65.94 162 GLU A N 1
ATOM 1186 C CA . GLU A 1 162 ? 9.552 -20.223 -3.830 1.00 65.94 162 GLU A CA 1
ATOM 1187 C C . GLU A 1 162 ? 9.057 -19.670 -2.476 1.00 65.94 162 GLU A C 1
ATOM 1189 O O . GLU A 1 162 ? 8.024 -20.096 -1.966 1.00 65.94 162 GLU A O 1
ATOM 1194 N N . GLY A 1 163 ? 9.750 -18.676 -1.913 1.00 72.94 163 GLY A N 1
ATOM 1195 C CA . GLY A 1 163 ? 9.359 -17.995 -0.672 1.00 72.94 163 GLY A CA 1
ATOM 1196 C C . GLY A 1 163 ? 8.587 -16.688 -0.869 1.00 72.94 163 GLY A C 1
ATOM 1197 O O . GLY A 1 163 ? 8.352 -15.970 0.106 1.00 72.94 163 GLY A O 1
ATOM 1198 N N . SER A 1 164 ? 8.241 -16.329 -2.108 1.00 80.88 164 SER A N 1
ATOM 1199 C CA . SER A 1 164 ? 7.670 -15.019 -2.408 1.00 80.88 164 SER A CA 1
ATOM 1200 C C . SER A 1 164 ? 6.257 -14.869 -1.832 1.00 80.88 164 SER A C 1
ATOM 1202 O O . SER A 1 164 ? 5.385 -15.692 -2.122 1.00 80.88 164 SER A O 1
ATOM 1204 N N . PRO A 1 165 ? 5.953 -13.780 -1.099 1.00 81.00 165 PRO A N 1
ATOM 1205 C CA . PRO A 1 165 ? 4.597 -13.509 -0.618 1.00 81.00 165 PRO A CA 1
ATOM 1206 C C . PRO A 1 165 ? 3.556 -13.357 -1.737 1.00 81.00 165 PRO A C 1
ATOM 1208 O O . PRO A 1 165 ? 2.362 -13.448 -1.470 1.00 81.00 165 PRO A O 1
ATOM 1211 N N . CYS A 1 166 ? 3.996 -13.123 -2.978 1.00 76.31 166 CYS A N 1
ATOM 1212 C CA . CYS A 1 166 ? 3.131 -12.995 -4.150 1.00 76.31 166 CYS A CA 1
ATOM 1213 C C . CYS A 1 166 ? 2.992 -14.297 -4.956 1.00 76.31 166 CYS A C 1
ATOM 1215 O O . CYS A 1 166 ? 2.303 -14.290 -5.976 1.00 76.31 166 CYS A O 1
ATOM 1217 N N . ALA A 1 167 ? 3.604 -15.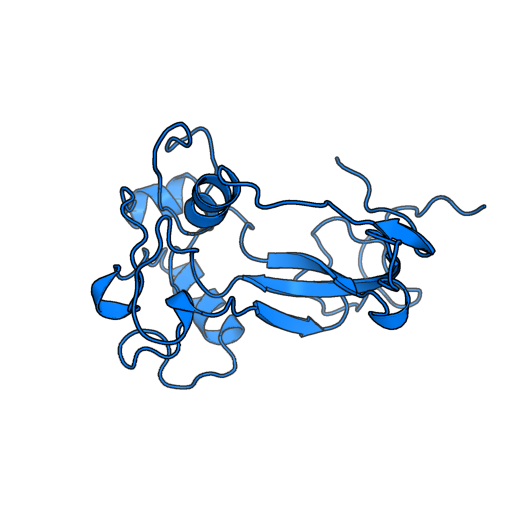410 -4.530 1.00 65.38 167 ALA A N 1
ATOM 1218 C CA . ALA A 1 167 ? 3.562 -16.678 -5.267 1.00 65.38 167 ALA A CA 1
ATOM 1219 C C . ALA A 1 167 ? 2.127 -17.223 -5.439 1.00 65.38 167 ALA A C 1
ATOM 1221 O O . ALA A 1 167 ? 1.804 -17.831 -6.456 1.00 65.38 167 ALA A O 1
ATOM 1222 N N . SER A 1 168 ? 1.226 -16.948 -4.488 1.00 58.56 168 SER A N 1
ATOM 1223 C CA . SER A 1 168 ? -0.193 -17.330 -4.568 1.00 58.56 168 SER A CA 1
ATOM 1224 C C . SER A 1 168 ? -1.039 -16.420 -5.471 1.00 58.56 168 SER A C 1
ATOM 1226 O O . SER A 1 168 ? -2.179 -16.764 -5.780 1.00 58.56 168 SER A O 1
ATOM 1228 N N . SER A 1 169 ? -0.496 -15.292 -5.946 1.00 56.47 169 SER A N 1
ATOM 1229 C CA . SER A 1 169 ? -1.210 -14.311 -6.779 1.00 56.47 169 SER A CA 1
ATOM 1230 C C . SER A 1 169 ? -1.286 -14.696 -8.266 1.00 56.47 169 SER A C 1
ATOM 1232 O O . SER A 1 169 ? -1.653 -13.865 -9.096 1.00 56.47 169 SER A O 1
ATOM 1234 N N . GLY A 1 170 ? -0.961 -15.945 -8.623 1.00 49.03 170 GLY A N 1
ATOM 1235 C CA . GLY A 1 170 ? -1.056 -16.456 -9.997 1.00 49.03 170 GLY A CA 1
ATOM 1236 C C . GLY A 1 170 ? 0.090 -16.014 -10.909 1.00 49.03 170 GLY A C 1
ATOM 1237 O O . GLY A 1 170 ? -0.085 -15.915 -12.123 1.00 49.03 170 GLY A O 1
ATOM 1238 N N . VAL A 1 171 ? 1.251 -15.717 -10.328 1.00 52.12 171 VAL A N 1
ATOM 1239 C CA . VAL A 1 171 ? 2.458 -15.374 -11.081 1.00 52.12 171 VAL A CA 1
ATOM 1240 C C . VAL A 1 171 ? 3.032 -16.639 -11.724 1.00 52.12 171 VAL A C 1
ATOM 1242 O O . VAL A 1 171 ? 3.063 -17.678 -11.063 1.00 52.12 171 VAL A O 1
ATOM 1245 N N . PRO A 1 172 ? 3.498 -16.583 -12.985 1.00 49.16 172 PRO A N 1
ATOM 1246 C CA . PRO A 1 172 ? 4.276 -17.662 -13.572 1.00 49.16 172 PRO A CA 1
ATOM 1247 C C . PRO A 1 172 ? 5.465 -17.989 -12.674 1.00 49.16 172 PRO A C 1
ATOM 1249 O O . PRO A 1 172 ? 6.331 -17.146 -12.435 1.00 49.16 172 PRO A O 1
ATOM 1252 N N . GLY A 1 173 ? 5.460 -19.203 -12.137 1.00 46.53 173 GLY A N 1
ATOM 1253 C CA . GLY A 1 173 ? 6.520 -19.687 -11.278 1.00 46.53 173 GLY A CA 1
ATOM 1254 C C . GLY A 1 173 ? 7.836 -19.814 -12.041 1.00 46.53 173 GLY A C 1
ATOM 1255 O O . GLY A 1 173 ? 7.858 -20.192 -13.214 1.00 46.53 173 GLY A O 1
ATOM 1256 N N . GLY A 1 174 ? 8.942 -19.498 -11.374 1.00 46.59 174 GLY A N 1
ATOM 1257 C CA . GLY A 1 174 ? 10.278 -19.720 -11.905 1.00 46.59 174 GLY A CA 1
ATOM 1258 C C . GLY A 1 174 ? 10.587 -21.220 -11.913 1.00 46.59 174 GLY A C 1
ATOM 1259 O O . GLY A 1 174 ? 9.866 -22.002 -11.282 1.00 46.59 174 GLY A O 1
ATOM 1260 N N . PRO A 1 175 ? 11.680 -21.653 -12.563 1.00 48.72 175 PRO A N 1
ATOM 1261 C CA . PRO A 1 175 ? 12.048 -23.071 -12.657 1.00 48.72 175 PRO A CA 1
ATOM 1262 C C . PRO A 1 175 ? 12.278 -23.761 -11.297 1.00 48.72 175 PRO A C 1
ATOM 1264 O O . PRO A 1 175 ? 12.333 -24.985 -11.250 1.00 48.72 175 PRO A O 1
ATOM 1267 N N . ALA A 1 176 ? 12.396 -22.996 -10.205 1.00 44.56 176 ALA A N 1
ATOM 1268 C CA . ALA A 1 176 ? 12.582 -23.478 -8.836 1.00 44.56 176 ALA A CA 1
ATOM 1269 C C . ALA A 1 176 ? 11.409 -23.135 -7.887 1.00 44.56 176 ALA A C 1
ATOM 1271 O O . ALA A 1 176 ? 11.577 -23.177 -6.676 1.00 44.56 176 ALA A O 1
ATOM 1272 N N . SER A 1 177 ? 10.238 -22.745 -8.399 1.00 47.75 177 SER A N 1
ATOM 1273 C CA . SER A 1 177 ? 9.094 -22.366 -7.552 1.00 47.75 177 SER A CA 1
ATOM 1274 C C . SER A 1 177 ? 8.282 -23.581 -7.070 1.00 47.75 177 SER A C 1
ATOM 1276 O O . SER A 1 177 ? 7.906 -24.443 -7.859 1.00 47.75 177 SER A O 1
ATOM 1278 N N . GLY A 1 178 ? 7.984 -23.636 -5.765 1.00 40.59 178 GLY A N 1
ATOM 1279 C CA . GLY A 1 178 ? 7.257 -24.731 -5.096 1.00 40.59 178 GLY A CA 1
ATOM 1280 C C . GLY A 1 178 ? 5.721 -24.637 -5.126 1.00 40.59 178 GLY A C 1
ATOM 1281 O O . GLY A 1 178 ? 5.045 -25.379 -4.414 1.00 40.59 178 GLY A O 1
ATOM 1282 N N . GLY A 1 179 ? 5.148 -23.722 -5.918 1.00 43.28 179 GLY A N 1
ATOM 1283 C CA . GLY A 1 179 ? 3.698 -23.583 -6.130 1.00 43.28 179 GLY A CA 1
ATOM 1284 C C . GLY A 1 179 ? 3.248 -24.168 -7.477 1.00 43.28 179 GLY A C 1
ATOM 1285 O O . GLY A 1 179 ? 4.079 -24.331 -8.369 1.00 43.28 179 GLY A O 1
ATOM 1286 N N . PRO A 1 180 ? 1.952 -24.494 -7.673 1.00 39.31 180 PRO A N 1
ATOM 1287 C CA . PRO A 1 180 ? 1.465 -25.009 -8.952 1.00 39.31 180 PRO A CA 1
ATOM 1288 C C . PRO A 1 180 ? 1.777 -24.016 -10.078 1.00 39.31 180 PRO A C 1
ATOM 1290 O O . PRO A 1 180 ? 1.247 -22.906 -10.112 1.00 39.31 180 PRO A O 1
ATOM 1293 N N . LEU A 1 181 ? 2.662 -24.435 -10.985 1.00 44.28 181 LEU A N 1
ATOM 1294 C CA . LEU A 1 181 ? 3.105 -23.665 -12.143 1.00 44.28 181 LEU A CA 1
ATOM 1295 C C . LEU A 1 181 ? 1.886 -23.244 -12.972 1.00 44.28 181 LEU A C 1
ATOM 1297 O O . LEU A 1 181 ? 1.209 -24.085 -13.568 1.00 44.28 181 LEU A O 1
ATOM 1301 N N . VAL A 1 182 ? 1.598 -21.943 -13.023 1.00 43.81 182 VAL A N 1
ATOM 1302 C CA . VAL A 1 182 ? 0.618 -21.410 -13.973 1.00 43.81 182 VAL A CA 1
ATOM 1303 C C . VAL A 1 182 ? 1.300 -21.362 -15.344 1.00 43.81 182 VAL A C 1
ATOM 1305 O O . VAL A 1 182 ? 2.365 -20.747 -15.450 1.00 43.81 182 VAL A O 1
ATOM 1308 N N . PRO A 1 183 ? 0.750 -22.001 -16.393 1.00 35.75 183 PRO A N 1
ATOM 1309 C CA . PRO A 1 183 ? 1.394 -22.030 -17.698 1.00 35.75 183 PRO A CA 1
ATOM 1310 C C . PRO A 1 183 ? 1.577 -20.613 -18.249 1.00 35.75 183 PRO A C 1
ATOM 1312 O O . PRO A 1 183 ? 0.601 -19.916 -18.529 1.00 35.75 183 PRO A O 1
ATOM 1315 N N . VAL A 1 184 ? 2.825 -20.199 -18.463 1.00 43.66 184 VAL A N 1
ATOM 1316 C CA . VAL A 1 184 ? 3.129 -19.169 -19.459 1.00 43.66 184 VAL A CA 1
ATOM 1317 C C . VAL A 1 184 ? 3.114 -19.836 -20.821 1.00 43.66 184 VAL A C 1
ATOM 1319 O O . VAL A 1 184 ? 3.785 -20.843 -21.036 1.00 43.66 184 VAL A O 1
ATOM 1322 N N . LEU A 1 185 ? 2.300 -19.298 -21.727 1.00 31.38 185 LEU A N 1
ATOM 1323 C CA . LEU A 1 185 ? 2.262 -19.723 -23.120 1.00 31.38 185 LEU A CA 1
ATOM 1324 C C . LEU A 1 185 ? 3.660 -19.558 -23.724 1.00 31.38 185 LEU A C 1
ATOM 1326 O O . LEU A 1 185 ? 4.112 -18.444 -23.982 1.00 31.38 185 LEU A O 1
ATOM 1330 N N . VAL A 1 186 ? 4.325 -20.693 -23.916 1.00 30.05 186 VAL A N 1
ATOM 1331 C CA . VAL A 1 186 ? 5.553 -20.826 -24.694 1.00 30.05 186 VAL A CA 1
ATOM 1332 C C . VAL A 1 186 ? 5.197 -20.544 -26.157 1.00 30.05 186 VAL A C 1
ATOM 1334 O O . VAL A 1 186 ? 4.233 -21.115 -26.676 1.00 30.05 186 VAL A O 1
ATOM 1337 N N . ARG A 1 187 ? 5.951 -19.667 -26.818 1.00 33.84 187 ARG A N 1
ATOM 1338 C CA . ARG A 1 187 ? 6.081 -19.660 -28.278 1.00 33.84 187 ARG A CA 1
ATOM 1339 C C . ARG A 1 187 ? 7.525 -19.941 -28.633 1.00 33.84 187 ARG A C 1
ATOM 1341 O O . ARG A 1 187 ? 8.396 -19.377 -27.937 1.00 33.84 187 ARG A O 1
#

Radius of gyration: 17.35 Å; chains: 1; bounding box: 35×43×43 Å

pLDDT: mean 79.58, std 16.7, range [30.05, 98.0]

Organism: NCBI:txid1231

Secondary structure (DSSP, 8-state):
-PPPPPTT-EE---S--TTHHHHHHHTTTEEBTTB-TTTSPPBS------SSTTT-TT-S-HHHHHHHHHHTTPPP--HHHHT----SEEPPHHHHHHH-BS-SEEEEEEE-GGGS-TT---EEEEEEEEEEE-SPPPSSS--STHHHH---EEEEEETTSTT-TTGGGT----TT--S--PPP---

=== Feature glossary ===
A reading guide for the features in this record.

Start from the sequence.

  · This is the polypeptide sequence — one letter per residue, N-terminus first. Length ranges from a few dozen residues for small domains to over a thousand for large multi-domain proteins.

Fold it, and you get atomic coordinates and the backbone conformation that goes with them.

  · Structure coordinates are given as an mmCIF _atom_site loop: one row per atom with element, residue name, chain id, sequence number, and x/y/z position in Å. Only the four main-chain atoms per residue are included here; side chains are omitted to keep the record compact.

  · Backbone dihedral angles. Every residue except chain termini has a φ (preceding-C → N → Cα → C) and a ψ (N → Cα → C → next-N). They are reported in degrees following the IUPAC sign convention. Secondary structure is essentially a statement about which (φ, ψ) basin each residue occupies.

  · The SS8 string is DSSP's per-residue secondary-structure call. α-helix (H) means an i→i+4 H-bond ladder; β-strand (E) means the residue participates in a β-sheet; 3₁₀ (G) and π (I) are tighter and wider helices; T/S are turns/bends; '-' is loop.

  · SS3 is a coarse helix/strand/coil call (letters a/b/c) made by the P-SEA algorithm from inter-Cα distances and dihedrals. It is less detailed than DSSP but needs only Cα positions.

Summarize the fold with a handful of shape descriptors and a per-residue structural alphabet.

  · Radius of gyration (Rg) is the root-mean-square distance of Cα atoms from their centroid — a single number for overall size and compactness. A globular domain of N residues has Rg ≈ 2.2·N^0.38 Å; an extended or disordered chain has a much larger Rg. The Cα contact count is the number of residue pairs whose Cα atoms are within 8 Å and are more than four positions apart in sequence — a standard proxy for tertiary packing density. The bounding box is the smallest axis-aligned box enclosing all Cα atoms.

  · The Foldseek 3Di string encodes local tertiary geometry as a 20-letter alphabet — one character per residue — derived from the relative positions of nearby Cα atoms. Unlike the amino-acid sequence, 3Di is a direct function of the 3D structure, so two proteins with the same fold have similar 3Di strings even at low sequence identity.

  · Solvent-accessible surface area (SASA) is the area in Å² traced out by the centre of a 1.4 Å probe sphere (a water molecule) rolled over the protein's van der Waals surface (Shrake–Rupley / Lee–Richards construction). Buried residues have near-zero SASA; fully exposed residues can exceed 200 Å². The total SASA scales roughly with the number of surface residues.

Ask how reliable the model is.

  · pLDDT (predicted Local Distance Difference Test) is AlphaFold's per-residue confidence score, ranging from 0 to 100. Values above 90 indicate high confidence (typically well-packed cores); 70–90 is confident; 50–70 low confidence; below 50 usually means the region is disordered or the prediction is unreliable there. AlphaFold stores pLDDT in the mmCIF B-factor column.

  · B-factor (Debye–Waller factor) reflects atomic displacement in the crystal lattice. It is an experimental observable (units Å²), not a prediction; low values mean the atom is pinned down, high values mean it moves or is heterogeneous across the crystal.

  · Predicted Aligned Error (PAE) is an AlphaFold confidence matrix: entry (i, j) is the expected error in the position of residue j, in ångströms, when the prediction is superimposed on the true structure at residue i. Low PAE within a block of residues means that block is internally rigid and well-predicted; high PAE between two blocks means their relative placement is uncertain even if each block individually is confident.

Place it in context: what it resembles, what it is annotated as, and how it looks.

  · Nearest PDB neighbors are the top structural matches found by Foldseek when searching this structure against the entire Protein Data Bank. Each hit reports a TM-score (0 to 1; >0.5 almost always implies the same fold) and an E-value. These are *structural* homologs — they may share no detectable sequence similarity.

  · Functional annotations link the protein to curated databases. InterPro entries identify conserved domains and families by matching the sequence against member-database signatures (Pfam, PROSITE, CDD, …). Gene Ontology (GO) terms describe molecular function, biological process, and cellular component in a controlled vocabulary. CATH places the structure in a hierarchical fold classification (Class/Architecture/Topology/Homologous-superfamily). The organism is the source species.

  · Three diagnostic plots accompany the record. The Cα contact map visualiz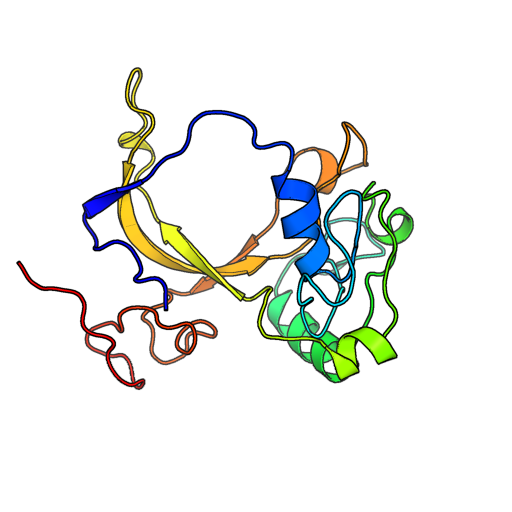es the tertiary structure as a 2D adjacency matrix (8 Å cutoff, sequence-local contacts suppressed). The Ramachandran plot shows the distribution of backbone (φ, ψ) torsions, with points in the α and β basins reflecting secondary structure content. The PAE plot shows AlphaFold's inter-residue confidence as a color matrix.

  · Six rendered views show the 3D structure from the faces of a cube — i.e. along ±x, ±y, ±z. Rendering representation is drawn randomly per protein from cartoon (secondary-structure ribbons), sticks (backbone bonds), or molecular surface; coloring is either N→C rainbow (blue at the N-terminus through red at the C-terminus) or one color per chain.